Protein 5EOW (pdb70)

Solvent-accessible surface area: 14897 Å² total

Radius of gyration: 20.35 Å; Cα contacts (8 Å, |Δi|>4): 722; chains: 1; bounding box: 50×35×59 Å

Structure (mmCIF, N/CA/C/O backbone):
data_5EOW
#
_entry.id   5EOW
#
_cell.length_a   47.694
_cell.length_b   69.469
_cell.length_c   115.429
_cell.angle_alpha   90.000
_cell.angle_beta   90.000
_cell.angle_gamma   90.000
#
_symmetry.space_group_name_H-M   'P 21 21 21'
#
loop_
_entity.id
_entity.type
_entity.pdbx_description
1 polymer '6-hydroxynicotinate 3-monooxygenase'
2 non-polymer 'FLAVIN-ADENINE DINUCLEOTIDE'
3 water water
#
loop_
_atom_site.group_PDB
_atom_site.id
_atom_site.type_symbol
_atom_site.label_atom_id
_atom_site.label_alt_id
_atom_site.label_comp_id
_atom_site.label_asym_id
_atom_site.label_entity_id
_atom_site.label_seq_id
_atom_site.pdbx_PDB_ins_code
_atom_site.Cartn_x
_atom_site.Cartn_y
_atom_site.Cartn_z
_atom_site.occupancy
_atom_site.B_iso_or_equiv
_atom_site.auth_seq_id
_atom_site.auth_comp_id
_atom_site.auth_asym_id
_atom_site.auth_atom_id
_atom_site.pdbx_PDB_model_num
ATOM 1 N N . GLN A 1 28 ? 25.670 34.988 4.266 1.00 32.09 5 GLN A N 1
ATOM 2 C CA . GLN A 1 28 ? 25.655 35.909 5.406 1.00 23.49 5 GLN A CA 1
ATOM 3 C C . GLN A 1 28 ? 25.557 35.170 6.745 1.00 26.18 5 GLN A C 1
ATOM 4 O O . GLN A 1 28 ? 24.672 34.347 6.959 1.00 21.13 5 GLN A O 1
ATOM 10 N N . LYS A 1 29 ? 26.481 35.477 7.650 1.00 17.69 6 LYS A N 1
ATOM 11 C CA . LYS A 1 29 ? 26.727 34.642 8.818 1.00 16.55 6 LYS A CA 1
ATOM 12 C C . LYS A 1 29 ? 26.621 35.467 10.095 1.00 17.30 6 LYS A C 1
ATOM 13 O O . LYS A 1 29 ? 27.197 36.559 10.192 1.00 15.40 6 LYS A O 1
ATOM 19 N N . ILE A 1 30 ? 25.880 34.941 11.066 1.00 13.14 7 ILE A N 1
ATOM 20 C CA . ILE A 1 30 ? 25.774 35.509 12.406 1.00 14.67 7 ILE A CA 1
ATOM 21 C C . ILE A 1 30 ? 26.556 34.612 13.356 1.00 12.00 7 ILE A C 1
ATOM 22 O O . ILE A 1 30 ? 26.344 33.392 13.377 1.00 12.41 7 ILE A O 1
ATOM 27 N N . ALA A 1 31 ? 27.462 35.205 14.133 1.00 9.89 8 ALA A N 1
ATOM 28 C CA . ALA A 1 31 ? 28.138 34.504 15.222 1.00 10.43 8 ALA A CA 1
ATOM 29 C C . ALA A 1 31 ? 27.642 35.049 16.559 1.00 10.93 8 ALA A C 1
ATOM 30 O O . ALA A 1 31 ? 27.594 36.268 16.757 1.00 14.18 8 ALA A O 1
ATOM 32 N N . ILE A 1 32 ? 27.273 34.158 17.475 1.00 11.60 9 ILE A N 1
ATOM 33 C CA . ILE A 1 32 ? 26.819 34.550 18.812 1.00 9.88 9 ILE A CA 1
ATOM 34 C C . ILE A 1 32 ? 27.870 34.118 19.823 1.00 8.68 9 ILE A C 1
ATOM 35 O O . ILE A 1 32 ? 28.243 32.938 19.877 1.00 9.17 9 ILE A O 1
ATOM 40 N N . VAL A 1 33 ? 28.349 35.071 20.618 1.00 6.57 10 VAL A N 1
ATOM 41 C CA . VAL A 1 33 ? 29.273 34.788 21.711 1.00 7.41 10 VAL A CA 1
ATOM 42 C C . VAL A 1 33 ? 28.472 34.599 22.993 1.00 8.34 10 VAL A C 1
ATOM 43 O O . VAL A 1 33 ? 27.896 35.552 23.532 1.00 5.96 10 VAL A O 1
ATOM 47 N N . GLY A 1 34 ? 28.466 33.371 23.497 1.00 10.47 11 GLY A N 1
ATOM 48 C CA . GLY A 1 34 ? 27.843 33.058 24.762 1.00 8.04 11 GLY A CA 1
ATOM 49 C C . GLY A 1 34 ? 26.593 32.246 24.551 1.00 9.47 11 GLY A C 1
ATOM 50 O O . GLY A 1 34 ? 25.690 32.680 23.834 1.00 9.68 11 GLY A O 1
ATOM 51 N N . ALA A 1 35 ? 26.530 31.056 25.134 1.00 9.06 12 ALA A N 1
ATOM 52 C CA . ALA A 1 35 ? 25.353 30.207 25.010 1.00 11.67 12 ALA A CA 1
ATOM 53 C C . ALA A 1 35 ? 24.557 30.186 26.308 1.00 9.34 12 ALA A C 1
ATOM 54 O O . ALA A 1 35 ? 24.080 29.135 26.739 1.00 9.28 12 ALA A O 1
ATOM 56 N N . GLY A 1 36 ? 24.429 31.343 26.948 1.00 8.03 13 GLY A N 1
ATOM 57 C CA . GLY A 1 36 ? 23.549 31.487 28.090 1.00 9.05 13 GLY A CA 1
ATOM 58 C C . GLY A 1 36 ? 22.101 31.469 27.612 1.00 9.86 13 GLY A C 1
ATOM 59 O O . GLY A 1 36 ? 21.798 31.143 26.464 1.00 9.34 13 GLY A O 1
ATOM 60 N N . LEU A 1 37 ? 21.193 31.858 28.512 1.00 7.47 14 LEU A N 1
ATOM 61 C CA . LEU A 1 37 ? 19.775 31.896 28.152 1.00 9.25 14 LEU A CA 1
ATOM 62 C C . LEU A 1 37 ? 19.513 32.914 27.046 1.00 9.10 14 LEU A C 1
ATOM 63 O O . LEU A 1 37 ? 18.718 32.657 26.130 1.00 10.62 14 LEU A O 1
ATOM 68 N N . GLY A 1 38 ? 20.204 34.055 27.088 1.00 7.44 15 GLY A N 1
ATOM 69 C CA . GLY A 1 38 ? 19.990 35.076 26.070 1.00 9.94 15 GLY A CA 1
ATOM 70 C C . GLY A 1 38 ? 20.531 34.658 24.716 1.00 7.97 15 GLY A C 1
ATOM 71 O O . GLY A 1 38 ? 19.830 34.731 23.704 1.00 6.63 15 GLY A O 1
ATOM 72 N N . GLY A 1 39 ? 21.785 34.195 24.685 1.00 7.59 16 GLY A N 1
ATOM 73 C CA . GLY A 1 39 ? 22.386 33.786 23.425 1.00 7.48 16 GLY A CA 1
ATOM 74 C C . GLY A 1 39 ? 21.743 32.548 22.816 1.00 9.17 16 GLY A C 1
ATOM 75 O O . GLY A 1 39 ? 21.593 32.453 21.599 1.00 9.70 16 GLY A O 1
ATOM 76 N N . ALA A 1 40 ? 21.371 31.571 23.644 1.00 8.85 17 ALA A N 1
ATOM 77 C CA . ALA A 1 40 ? 20.730 30.383 23.081 1.00 8.58 17 ALA A CA 1
ATOM 78 C C . ALA A 1 40 ? 19.354 30.718 22.506 1.00 11.36 17 ALA A C 1
ATOM 79 O O . ALA A 1 40 ? 18.959 30.183 21.452 1.00 10.06 17 ALA A O 1
ATOM 81 N N . ALA A 1 41 ? 18.616 31.609 23.174 1.00 6.37 18 ALA A N 1
ATOM 82 C CA . ALA A 1 41 ? 17.322 32.035 22.656 1.00 9.68 18 ALA A CA 1
ATOM 83 C C . ALA A 1 41 ? 17.482 32.761 21.330 1.00 8.96 18 ALA A C 1
ATOM 84 O O . ALA A 1 41 ? 16.706 32.546 20.388 1.00 6.97 18 ALA A O 1
ATOM 86 N N . ALA A 1 42 ? 18.479 33.641 21.243 1.00 9.02 19 ALA A N 1
ATOM 87 C CA . ALA A 1 42 ? 18.709 34.359 19.996 1.00 7.65 19 ALA A CA 1
ATOM 88 C C . ALA A 1 42 ? 19.070 33.389 18.882 1.00 7.28 19 ALA A C 1
ATOM 89 O O . ALA A 1 42 ? 18.537 33.481 17.774 1.00 8.14 19 ALA A O 1
ATOM 91 N N . ALA A 1 43 ? 19.950 32.428 19.173 1.00 7.86 20 ALA A N 1
ATOM 92 C CA . ALA A 1 43 ? 20.318 31.419 18.180 1.00 8.80 20 ALA A CA 1
ATOM 93 C C . ALA A 1 43 ? 19.090 30.687 17.664 1.00 9.90 20 ALA A C 1
ATOM 94 O O . ALA A 1 43 ? 18.920 30.502 16.448 1.00 9.75 20 ALA A O 1
ATOM 96 N N . THR A 1 44 ? 18.224 30.264 18.583 1.00 8.19 21 THR A N 1
ATOM 97 C CA . THR A 1 44 ? 17.025 29.529 18.204 1.00 9.30 21 THR A CA 1
ATOM 98 C C . THR A 1 44 ? 16.098 30.400 17.363 1.00 10.03 21 THR A C 1
ATOM 99 O O . THR A 1 44 ? 15.666 30.000 16.285 1.00 9.80 21 THR A O 1
ATOM 103 N N . LEU A 1 45 ? 15.808 31.613 17.828 1.00 9.59 22 LEU A N 1
ATOM 104 C CA . LEU A 1 45 ? 14.894 32.471 17.082 1.00 10.20 22 LEU A CA 1
ATOM 105 C C . LEU A 1 45 ? 15.469 32.853 15.714 1.00 11.63 22 LEU A C 1
ATOM 106 O O . LEU A 1 45 ? 14.737 32.904 14.716 1.00 12.30 22 LEU A O 1
ATOM 111 N N . LEU A 1 46 ? 16.775 33.104 15.646 1.00 7.00 23 LEU A N 1
ATOM 112 C CA . LEU A 1 46 ? 17.376 33.549 14.397 1.00 10.34 23 LEU A CA 1
ATOM 113 C C . LEU A 1 46 ? 17.482 32.401 13.402 1.00 14.28 23 LEU A C 1
ATOM 114 O O . LEU A 1 46 ? 17.309 32.602 12.196 1.00 12.14 23 LEU A O 1
ATOM 119 N N . GLN A 1 47 ? 17.762 31.189 13.886 1.00 11.07 24 GLN A N 1
ATOM 120 C CA . GLN A 1 47 ? 17.813 30.052 12.974 1.00 11.90 24 GLN A CA 1
ATOM 121 C C . GLN A 1 47 ? 16.423 29.697 12.478 1.00 15.59 24 GLN A C 1
ATOM 122 O O . GLN A 1 47 ? 16.246 29.355 11.302 1.00 12.82 24 GLN A O 1
ATOM 128 N N . GLN A 1 48 ? 15.423 29.777 13.358 1.00 10.04 25 GLN A N 1
ATOM 129 C CA . GLN A 1 48 ? 14.051 29.518 12.942 1.00 14.66 25 GLN A CA 1
ATOM 130 C C . GLN A 1 48 ? 13.568 30.579 11.963 1.00 13.75 25 GLN A C 1
ATOM 131 O O . GLN A 1 48 ? 12.683 30.307 11.150 1.00 10.27 25 GLN A O 1
ATOM 137 N N . ALA A 1 49 ? 14.140 31.779 12.019 1.00 10.17 26 ALA A N 1
ATOM 138 C CA . ALA A 1 49 ? 13.843 32.796 11.024 1.00 13.41 26 ALA A CA 1
ATOM 139 C C . ALA A 1 49 ? 14.599 32.564 9.722 1.00 13.15 26 ALA A C 1
ATOM 140 O O . ALA A 1 49 ? 14.435 33.349 8.789 1.00 11.89 26 ALA A O 1
ATOM 142 N N . GLY A 1 50 ? 15.435 31.527 9.651 1.00 16.67 27 GLY A N 1
ATOM 143 C CA . GLY A 1 50 ? 16.111 31.154 8.425 1.00 16.24 27 GLY A CA 1
ATOM 144 C C . GLY A 1 50 ? 17.488 31.742 8.243 1.00 19.04 27 GLY A C 1
ATOM 145 O O . GLY A 1 50 ? 18.007 31.716 7.123 1.00 16.27 27 GLY A O 1
ATOM 146 N N . PHE A 1 51 ? 18.098 32.266 9.304 1.00 14.36 28 PHE A N 1
ATOM 147 C CA . PHE A 1 51 ? 19.432 32.848 9.244 1.00 12.71 28 PHE A CA 1
ATOM 148 C C . PHE A 1 51 ? 20.505 31.810 9.564 1.00 14.11 28 PHE A C 1
ATOM 149 O O . PHE A 1 51 ? 20.266 30.840 10.289 1.00 12.72 28 PHE A O 1
ATOM 157 N N . ASP A 1 52 ? 21.709 32.057 9.046 1.00 13.00 29 ASP A N 1
ATOM 158 C CA . ASP A 1 52 ? 22.880 31.208 9.267 1.00 14.50 29 ASP A CA 1
ATOM 159 C C . ASP A 1 52 ? 23.580 31.645 10.559 1.00 18.70 29 ASP A C 1
ATOM 160 O O . ASP A 1 52 ? 24.165 32.736 10.621 1.00 16.87 29 ASP A O 1
ATOM 165 N N . VAL A 1 53 ? 23.534 30.798 11.591 1.00 16.52 30 VAL A N 1
ATOM 166 C CA . VAL A 1 53 ? 23.971 31.175 12.933 1.00 14.22 30 VAL A CA 1
ATOM 167 C C . VAL A 1 53 ? 24.853 30.082 13.517 1.00 12.59 30 VAL A C 1
ATOM 168 O O . VAL A 1 53 ? 24.523 28.891 13.434 1.00 13.42 30 VAL A O 1
ATOM 172 N N . GLU A 1 54 ? 25.948 30.492 14.146 1.00 12.10 31 GLU A N 1
ATOM 173 C CA . GLU A 1 54 ? 26.737 29.629 15.018 1.00 17.68 31 GLU A CA 1
ATOM 174 C C . GLU A 1 54 ? 26.959 30.314 16.364 1.00 15.51 31 GLU A C 1
ATOM 175 O O . GLU A 1 54 ? 26.981 31.548 16.460 1.00 12.09 31 GLU A O 1
ATOM 181 N N . VAL A 1 55 ? 27.112 29.497 17.409 1.00 11.20 32 VAL A N 1
ATOM 182 C CA . VAL A 1 55 ? 27.242 29.973 18.783 1.00 10.82 32 VAL A CA 1
ATOM 183 C C . VAL A 1 55 ? 28.562 29.460 19.338 1.00 13.46 32 VAL A C 1
ATOM 184 O O . VAL A 1 55 ? 28.914 28.291 19.150 1.00 12.26 32 VAL A O 1
ATOM 188 N N . PHE A 1 56 ? 29.277 30.332 20.038 1.00 11.47 33 PHE A N 1
ATOM 189 C CA . PHE A 1 56 ? 30.595 30.036 20.591 1.00 13.57 33 PHE A CA 1
ATOM 190 C C . PHE A 1 56 ? 30.557 30.295 22.091 1.00 12.67 33 PHE A C 1
ATOM 191 O O . PHE A 1 56 ? 30.398 31.442 22.523 1.00 11.87 33 PHE A O 1
ATOM 199 N N . GLU A 1 57 ? 30.700 29.231 22.879 1.00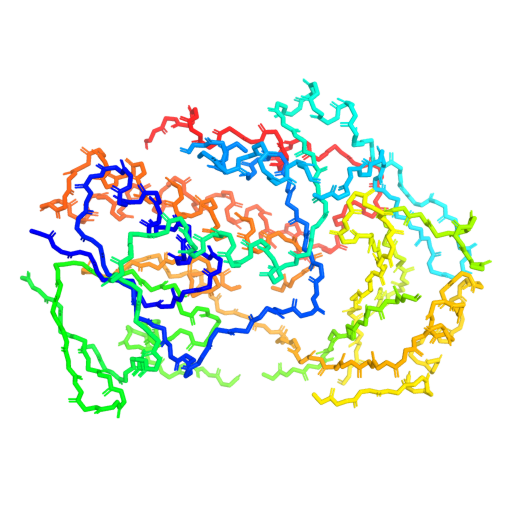 11.12 34 GLU A N 1
ATOM 200 C CA . GLU A 1 57 ? 30.584 29.287 24.335 1.00 14.00 34 GLU A CA 1
ATOM 201 C C . GLU A 1 57 ? 31.914 28.920 24.981 1.00 13.67 34 GLU A C 1
ATOM 202 O O . GLU A 1 57 ? 32.506 27.891 24.642 1.00 12.29 34 GLU A O 1
ATOM 208 N N . GLN A 1 58 ? 32.360 29.737 25.940 1.00 9.95 35 GLN A N 1
ATOM 209 C CA . GLN A 1 58 ? 33.656 29.504 26.584 1.00 16.05 35 GLN A CA 1
ATOM 210 C C . GLN A 1 58 ? 33.693 28.247 27.452 1.00 15.84 35 GLN A C 1
ATOM 211 O O . GLN A 1 58 ? 34.754 27.628 27.577 1.00 16.26 35 GLN A O 1
ATOM 217 N N . ALA A 1 59 ? 32.595 27.889 28.111 1.00 15.00 36 ALA A N 1
ATOM 218 C CA . ALA A 1 59 ? 32.662 26.791 29.065 1.00 18.36 36 ALA A CA 1
ATOM 219 C C . ALA A 1 59 ? 33.131 25.523 28.355 1.00 15.90 36 ALA A C 1
ATOM 220 O O . ALA A 1 59 ? 32.710 25.248 27.225 1.00 15.44 36 ALA A O 1
ATOM 222 N N . PRO A 1 60 ? 34.045 24.766 28.952 1.00 19.01 37 PRO A N 1
ATOM 223 C CA . PRO A 1 60 ? 34.455 23.496 28.326 1.00 22.03 37 PRO A CA 1
ATOM 224 C C . PRO A 1 60 ? 33.310 22.501 28.168 1.00 18.94 37 PRO A C 1
ATOM 225 O O . PRO A 1 60 ? 33.324 21.690 27.234 1.00 21.84 37 PRO A O 1
ATOM 229 N N . ALA A 1 61 ? 32.307 22.552 29.037 1.00 14.77 38 ALA A N 1
ATOM 230 C CA . ALA A 1 61 ? 31.198 21.613 28.997 1.00 15.51 38 ALA A CA 1
ATOM 231 C C . ALA A 1 61 ? 29.916 22.346 29.379 1.00 19.89 38 ALA A C 1
ATOM 232 O O . ALA A 1 61 ? 29.946 23.483 29.862 1.00 18.87 38 ALA A O 1
ATOM 234 N N . PHE A 1 62 ? 28.778 21.695 29.144 1.00 14.41 39 PHE A N 1
ATOM 235 C CA . PHE A 1 62 ? 27.492 22.254 29.532 1.00 17.32 39 PHE A CA 1
ATOM 236 C C . PHE A 1 62 ? 27.124 21.779 30.932 1.00 17.27 39 PHE A C 1
ATOM 237 O O . PHE A 1 62 ? 27.179 20.581 31.226 1.00 17.91 39 PHE A O 1
ATOM 245 N N . THR A 1 63 ? 26.742 22.717 31.789 1.00 15.07 40 THR A N 1
ATOM 246 C CA . THR A 1 63 ? 26.326 22.402 33.147 1.00 17.54 40 THR A CA 1
ATOM 247 C C . THR A 1 63 ? 24.874 22.806 33.356 1.00 13.29 40 THR A C 1
ATOM 248 O O . THR A 1 63 ? 24.494 23.936 33.036 1.00 10.08 40 THR A O 1
ATOM 252 N N . ARG A 1 64 ? 24.064 21.872 33.861 1.00 9.45 41 ARG A N 1
ATOM 253 C CA . ARG A 1 64 ? 22.706 22.172 34.312 1.00 14.80 41 ARG A CA 1
ATOM 254 C C . ARG A 1 64 ? 22.793 22.865 35.673 1.00 16.71 41 ARG A C 1
ATOM 255 O O . ARG A 1 64 ? 23.045 22.218 36.694 1.00 19.34 41 ARG A O 1
ATOM 263 N N . LEU A 1 65 ? 22.591 24.185 35.695 1.00 10.49 42 LEU A N 1
ATOM 264 C CA . LEU A 1 65 ? 22.638 24.930 36.953 1.00 13.96 42 LEU A CA 1
ATOM 265 C C . LEU A 1 65 ? 21.642 24.347 37.944 1.00 14.01 42 LEU A C 1
ATOM 266 O O . LEU A 1 65 ? 20.465 24.172 37.625 1.00 14.59 42 LEU A O 1
ATOM 271 N N . GLY A 1 66 ? 22.114 24.045 39.144 1.00 17.66 43 GLY A N 1
ATOM 272 C CA . GLY A 1 66 ? 21.227 23.584 40.188 1.00 14.12 43 GLY A CA 1
ATOM 273 C C . GLY A 1 66 ? 20.490 24.743 40.823 1.00 23.94 43 GLY A C 1
ATOM 274 O O . GLY A 1 66 ? 20.716 25.052 41.999 1.00 21.14 43 GLY A O 1
ATOM 275 N N . ALA A 1 67 ? 19.617 25.401 40.056 1.00 14.67 44 ALA A N 1
ATOM 276 C CA . ALA A 1 67 ? 18.899 26.576 40.536 1.00 16.19 44 ALA A CA 1
ATOM 277 C C . ALA A 1 67 ? 17.549 26.667 39.835 1.00 14.80 44 ALA A C 1
ATOM 278 O O . ALA A 1 67 ? 17.353 26.115 38.747 1.00 12.19 44 ALA A O 1
ATOM 280 N N . GLY A 1 68 ? 16.601 27.377 40.487 1.00 13.24 45 GLY A N 1
ATOM 281 C CA . GLY A 1 68 ? 15.354 27.724 39.834 1.00 14.30 45 GLY A CA 1
ATOM 282 C C . GLY A 1 68 ? 15.449 29.043 39.070 1.00 12.80 45 GLY A C 1
ATOM 283 O O . GLY A 1 68 ? 16.425 29.781 39.187 1.00 10.90 45 GLY A O 1
ATOM 284 N N . ILE A 1 69 ? 14.406 29.337 38.286 1.00 11.42 46 ILE A N 1
ATOM 285 C CA . ILE A 1 69 ? 14.297 30.627 37.608 1.00 9.54 46 ILE A CA 1
ATOM 286 C C . ILE A 1 69 ? 12.821 30.937 37.380 1.00 11.37 46 ILE A C 1
ATOM 287 O O . ILE A 1 69 ? 11.998 30.031 37.199 1.00 6.76 46 ILE A O 1
ATOM 292 N N . HIS A 1 70 ? 12.493 32.236 37.403 1.00 8.63 47 HIS A N 1
ATOM 293 C CA . HIS A 1 70 ? 11.149 32.738 37.129 1.00 10.66 47 HIS A CA 1
ATOM 294 C C . HIS A 1 70 ? 11.024 33.088 35.657 1.00 12.42 47 HIS A C 1
ATOM 295 O O . HIS A 1 70 ? 11.890 33.779 35.109 1.00 11.73 47 HIS A O 1
ATOM 302 N N . ILE A 1 71 ? 9.942 32.634 35.026 1.00 11.42 48 ILE A N 1
ATOM 303 C CA . ILE A 1 71 ? 9.629 32.981 33.635 1.00 13.60 48 ILE A CA 1
ATOM 304 C C . ILE A 1 71 ? 8.195 33.512 33.583 1.00 8.38 48 ILE A C 1
ATOM 305 O O . ILE A 1 71 ? 7.239 32.737 33.713 1.00 10.17 48 ILE A O 1
ATOM 310 N N . GLY A 1 72 ? 8.043 34.820 33.355 1.00 9.28 49 GLY A N 1
ATOM 311 C CA . GLY A 1 72 ? 6.738 35.444 33.278 1.00 11.59 49 GLY A CA 1
ATOM 312 C C . GLY A 1 72 ? 6.028 35.174 31.963 1.00 13.67 49 GLY A C 1
ATOM 313 O O . GLY A 1 72 ? 6.616 34.721 30.974 1.00 10.39 49 GLY A O 1
ATOM 314 N N . PRO A 1 73 ? 4.718 35.469 31.946 1.00 13.43 50 PRO A N 1
ATOM 315 C CA . PRO A 1 73 ? 3.938 35.324 30.705 1.00 11.04 50 PRO A CA 1
ATOM 316 C C . PRO A 1 73 ? 4.514 36.077 29.517 1.00 11.16 50 PRO A C 1
ATOM 317 O O . PRO A 1 73 ? 4.419 35.596 28.386 1.00 7.97 50 PRO A O 1
ATOM 321 N N . ASN A 1 74 ? 5.103 37.250 29.735 1.00 10.54 51 ASN A N 1
ATOM 322 C CA . ASN A 1 74 ? 5.672 37.994 28.614 1.00 13.45 51 ASN A CA 1
ATOM 323 C C . ASN A 1 74 ? 6.751 37.189 27.885 1.00 12.04 51 ASN A C 1
ATOM 324 O O . ASN A 1 74 ? 6.944 37.370 26.679 1.00 12.08 51 ASN A O 1
ATOM 329 N N . VAL A 1 75 ? 7.431 36.270 28.577 1.00 7.93 52 VAL A N 1
ATOM 330 C CA . VAL A 1 75 ? 8.524 35.510 27.969 1.00 9.57 52 VAL A CA 1
ATOM 331 C C . VAL A 1 75 ? 8.036 34.137 27.515 1.00 12.02 52 VAL A C 1
ATOM 332 O O . VAL A 1 75 ? 8.542 33.576 26.535 1.00 7.65 52 VAL A O 1
ATOM 344 N N . LYS A 1 77 ? 5.348 33.748 25.943 1.00 16.08 54 LYS A N 1
ATOM 345 C CA . LYS A 1 77 ? 4.929 34.007 24.565 1.00 16.09 54 LYS A CA 1
ATOM 346 C C . LYS A 1 77 ? 6.106 33.945 23.592 1.00 15.41 54 LYS A C 1
ATOM 347 O O . LYS A 1 77 ? 5.920 33.601 22.420 1.00 13.07 54 LYS A O 1
ATOM 353 N N . ILE A 1 78 ? 7.316 34.284 24.048 1.00 9.63 55 ILE A N 1
ATOM 354 C CA . ILE A 1 78 ? 8.494 34.124 23.199 1.00 13.61 55 ILE A CA 1
ATOM 355 C C . ILE A 1 78 ? 8.848 32.648 23.067 1.00 14.75 55 ILE A C 1
ATOM 356 O O . ILE A 1 78 ? 9.095 32.150 21.968 1.00 12.71 55 ILE A O 1
ATOM 361 N N . PHE A 1 79 ? 8.839 31.912 24.181 1.00 12.61 56 PHE A N 1
ATOM 362 C CA . PHE A 1 79 ? 9.015 30.473 24.057 1.00 12.26 56 PHE A CA 1
ATOM 363 C C . PHE A 1 79 ? 7.933 29.857 23.180 1.00 13.18 56 PHE A C 1
ATOM 364 O O . PHE A 1 79 ? 8.181 28.843 22.525 1.00 11.30 56 PHE A O 1
ATOM 372 N N . ARG A 1 80 ? 6.734 30.454 23.152 1.00 12.58 57 ARG A N 1
ATOM 373 C CA . ARG A 1 80 ? 5.687 30.001 22.230 1.00 15.37 57 ARG A CA 1
ATOM 374 C C . ARG A 1 80 ? 6.161 30.050 20.780 1.00 14.23 57 ARG A C 1
ATOM 375 O O . ARG A 1 80 ? 5.929 29.107 20.012 1.00 15.68 57 ARG A O 1
ATOM 383 N N . ARG A 1 81 ? 6.841 31.134 20.386 1.00 16.64 58 ARG A N 1
ATOM 384 C CA . ARG A 1 81 ? 7.327 31.234 19.007 1.00 14.72 58 ARG A CA 1
ATOM 385 C C . ARG A 1 81 ? 8.385 30.187 18.701 1.00 15.33 58 ARG A C 1
ATOM 386 O O . ARG A 1 81 ? 8.490 29.737 17.558 1.00 13.63 58 ARG A O 1
ATOM 402 N N . GLY A 1 83 ? 8.418 27.231 19.826 1.00 14.46 60 GLY A N 1
ATOM 403 C CA . GLY A 1 83 ? 7.831 25.915 19.955 1.00 15.91 60 GLY A CA 1
ATOM 404 C C . GLY A 1 83 ? 8.120 25.244 21.276 1.00 20.31 60 GLY A C 1
ATOM 405 O O . GLY A 1 83 ? 7.961 24.030 21.386 1.00 12.35 60 GLY A O 1
ATOM 406 N N . LEU A 1 84 ? 8.544 25.993 22.294 1.00 16.43 61 LEU A N 1
ATOM 407 C CA . LEU A 1 84 ? 8.928 25.390 23.560 1.00 12.23 61 LEU A CA 1
ATOM 408 C C . LEU A 1 84 ? 7.933 25.640 24.685 1.00 14.59 61 LEU A C 1
ATOM 409 O O . LEU A 1 84 ? 8.133 25.102 25.780 1.00 12.96 61 LEU A O 1
ATOM 414 N N . GLU A 1 85 ? 6.882 26.447 24.457 1.00 12.98 62 GLU A N 1
ATOM 415 C CA . GLU A 1 85 ? 6.026 26.883 25.561 1.00 14.66 62 GLU A CA 1
ATOM 416 C C . GLU A 1 85 ? 5.311 25.710 26.217 1.00 16.03 62 GLU A C 1
ATOM 417 O O . GLU A 1 85 ? 5.246 25.629 27.453 1.00 12.41 62 GLU A O 1
ATOM 423 N N . GLN A 1 86 ? 4.764 24.792 25.410 1.00 10.80 63 GLN A N 1
ATOM 424 C CA . GLN A 1 86 ? 4.010 23.674 25.977 1.00 14.59 63 GLN A CA 1
ATOM 425 C C . GLN A 1 86 ? 4.904 22.785 26.843 1.00 15.89 63 GLN A C 1
ATOM 426 O O . GLN A 1 86 ? 4.510 22.368 27.941 1.00 16.14 63 GLN A O 1
ATOM 428 N N . LYS A 1 87 ? 6.114 22.485 26.363 1.00 13.50 64 LYS A N 1
ATOM 429 C CA . LYS A 1 87 ? 7.060 21.711 27.163 1.00 14.27 64 LYS A CA 1
ATOM 430 C C . LYS A 1 87 ? 7.373 22.406 28.491 1.00 15.25 64 LYS A C 1
ATOM 431 O O . LYS A 1 87 ? 7.433 21.753 29.538 1.00 14.12 64 LYS A O 1
ATOM 437 N N . LEU A 1 88 ? 7.564 23.735 28.472 1.00 15.56 65 LEU A N 1
ATOM 438 C CA . LEU A 1 88 ? 7.890 24.448 29.706 1.00 13.52 65 LEU A CA 1
ATOM 439 C C . LEU A 1 88 ? 6.734 24.394 30.698 1.00 16.10 65 LEU A C 1
ATOM 440 O O . LEU A 1 88 ? 6.954 24.271 31.905 1.00 11.91 65 LEU A O 1
ATOM 445 N N . GLU A 1 89 ? 5.498 24.475 30.206 1.00 13.98 66 GLU A N 1
ATOM 446 C CA . GLU A 1 89 ? 4.340 24.332 31.086 1.00 15.81 66 GLU A CA 1
ATOM 447 C C . GLU A 1 89 ? 4.312 22.967 31.776 1.00 17.58 66 GLU A C 1
ATOM 448 O O . GLU A 1 89 ? 3.951 22.876 32.956 1.00 12.06 66 GLU A O 1
ATOM 454 N N . LEU A 1 90 ? 4.704 21.895 31.068 1.00 16.39 67 LEU A N 1
ATOM 455 C CA . LEU A 1 90 ? 4.732 20.564 31.685 1.00 15.06 67 LEU A CA 1
ATOM 456 C C . LEU A 1 90 ? 5.792 20.455 32.775 1.00 16.93 67 LEU A C 1
ATOM 457 O O . LEU A 1 90 ? 5.608 19.719 33.753 1.00 18.78 67 LEU A O 1
ATOM 470 N N . GLY A 1 92 ? 7.369 23.164 34.580 1.00 16.70 69 GLY A N 1
ATOM 471 C CA . GLY A 1 92 ? 7.419 24.157 35.632 1.00 12.03 69 GLY A CA 1
ATOM 472 C C . GLY A 1 92 ? 6.325 24.013 36.685 1.00 18.43 69 GLY A C 1
ATOM 473 O O . GLY A 1 92 ? 5.317 23.320 36.498 1.00 14.25 69 GLY A O 1
ATOM 474 N N . SER A 1 93 ? 6.562 24.684 37.815 1.00 15.21 70 SER A N 1
ATOM 475 C CA . SER A 1 93 ? 5.542 24.921 38.819 1.00 12.39 70 SER A CA 1
ATOM 476 C C . SER A 1 93 ? 4.750 26.175 38.457 1.00 16.64 70 SER A C 1
ATOM 477 O O . SER A 1 93 ? 5.321 27.185 38.035 1.00 13.37 70 SER A O 1
ATOM 480 N N . HIS A 1 94 ? 3.424 26.103 38.624 1.00 13.89 71 HIS A N 1
ATOM 481 C CA . HIS A 1 94 ? 2.511 27.198 38.301 1.00 11.12 71 HIS A CA 1
ATOM 482 C C . HIS A 1 94 ? 1.950 27.763 39.599 1.00 13.26 71 HIS A C 1
ATOM 483 O O . HIS A 1 94 ? 0.893 27.322 40.064 1.00 13.88 71 HIS A O 1
ATOM 490 N N . PRO A 1 95 ? 2.604 28.738 40.224 1.00 14.33 72 PRO A N 1
ATOM 491 C CA . PRO A 1 95 ? 2.081 29.257 41.499 1.00 13.50 72 PRO A CA 1
ATOM 492 C C . PRO A 1 95 ? 0.763 30.001 41.294 1.00 16.11 72 PRO A C 1
ATOM 493 O O . PRO A 1 95 ? 0.578 30.718 40.306 1.00 13.20 72 PRO A O 1
ATOM 497 N N . ASP A 1 96 ? -0.168 29.812 42.237 1.00 11.35 73 ASP A N 1
ATOM 498 C CA . ASP A 1 96 ? -1.411 30.582 42.193 1.00 16.41 73 ASP A CA 1
ATOM 499 C C . ASP A 1 96 ? -1.161 32.050 42.521 1.00 16.48 73 ASP A C 1
ATOM 500 O O . ASP A 1 96 ? -1.823 32.941 41.967 1.00 11.47 73 ASP A O 1
ATOM 505 N N . PHE A 1 97 ? -0.218 32.313 43.427 1.00 13.99 74 PHE A N 1
ATOM 506 C CA . PHE A 1 97 ? 0.098 33.654 43.901 1.00 16.70 74 PHE A CA 1
ATOM 507 C C . PHE A 1 97 ? 1.603 33.817 44.046 1.00 14.84 74 PHE A C 1
ATOM 508 O O . PHE A 1 97 ? 2.326 32.854 44.311 1.00 14.04 74 PHE A O 1
ATOM 516 N N . TRP A 1 98 ? 2.061 35.049 43.864 1.00 14.86 75 TRP A N 1
ATOM 517 C CA . TRP A 1 98 ? 3.312 35.516 44.453 1.00 19.84 75 TRP A CA 1
ATOM 518 C C . TRP A 1 98 ? 2.966 36.165 45.785 1.00 15.18 75 TRP A C 1
ATOM 519 O O . TRP A 1 98 ? 2.227 37.154 45.815 1.00 15.21 75 TRP A O 1
ATOM 530 N N . PHE A 1 99 ? 3.495 35.623 46.880 1.00 16.67 76 PHE A N 1
ATOM 531 C CA . PHE A 1 99 ? 3.332 36.224 48.197 1.00 12.66 76 PHE A CA 1
ATOM 532 C C . PHE A 1 99 ? 4.597 36.995 48.555 1.00 14.98 76 PHE A C 1
ATOM 533 O O . PHE A 1 99 ? 5.697 36.446 48.474 1.00 13.72 76 PHE A O 1
ATOM 541 N N . SER A 1 100 ? 4.446 38.270 48.922 1.00 13.19 77 SER A N 1
ATOM 542 C CA . SER A 1 100 ? 5.480 38.995 49.657 1.00 14.32 77 SER A CA 1
ATOM 543 C C . SER A 1 100 ? 5.134 38.968 51.143 1.00 13.53 77 SER A C 1
ATOM 544 O O . SER A 1 100 ? 4.024 39.346 51.533 1.00 14.82 77 SER A O 1
ATOM 547 N N . ARG A 1 101 ? 6.078 38.533 51.970 1.00 11.62 78 ARG A N 1
ATOM 548 C CA . ARG A 1 101 ? 5.825 38.395 53.396 1.00 14.82 78 ARG A CA 1
ATOM 549 C C . ARG A 1 101 ? 6.922 39.090 54.186 1.00 15.46 78 ARG A C 1
ATOM 550 O O . ARG A 1 101 ? 8.098 39.057 53.803 1.00 13.63 78 ARG A O 1
ATOM 558 N N . ASP A 1 102 ? 6.539 39.738 55.282 1.00 17.40 79 ASP A N 1
ATOM 559 C CA . ASP A 1 102 ? 7.547 40.304 56.165 1.00 16.03 79 ASP A CA 1
ATOM 560 C C . ASP A 1 102 ? 8.391 39.181 56.750 1.00 18.65 79 ASP A C 1
ATOM 561 O O . ASP A 1 102 ? 7.856 38.204 57.280 1.00 20.76 79 ASP A O 1
ATOM 566 N N . GLY A 1 103 ? 9.714 39.327 56.650 1.00 16.73 80 GLY A N 1
ATOM 567 C CA . GLY A 1 103 ? 10.607 38.296 57.146 1.00 19.88 80 GLY A CA 1
ATOM 568 C C . GLY A 1 103 ? 10.436 38.022 58.626 1.00 22.72 80 GLY A C 1
ATOM 569 O O . GLY A 1 103 ? 10.464 36.867 59.057 1.00 16.73 80 GLY A O 1
ATOM 570 N N . ASN A 1 104 ? 10.233 39.076 59.423 1.00 17.22 81 ASN A N 1
ATOM 571 C CA . ASN A 1 104 ? 10.251 38.905 60.871 1.00 22.54 81 ASN A CA 1
ATOM 572 C C . ASN A 1 104 ? 8.909 38.404 61.393 1.00 22.92 81 ASN A C 1
ATOM 573 O O . ASN A 1 104 ? 8.868 37.567 62.303 1.00 29.11 81 ASN A O 1
ATOM 578 N N . THR A 1 105 ? 7.808 38.889 60.823 1.00 14.36 82 THR A N 1
ATOM 579 C CA . THR A 1 105 ? 6.481 38.595 61.339 1.00 19.01 82 THR A CA 1
ATOM 580 C C . THR A 1 105 ? 5.722 37.567 60.515 1.00 18.62 82 THR A C 1
ATOM 581 O O . THR A 1 105 ? 4.763 36.975 61.020 1.00 16.10 82 THR A O 1
ATOM 585 N N . GLY A 1 106 ? 6.113 37.348 59.264 1.00 19.19 83 GLY A N 1
ATOM 586 C CA . GLY A 1 106 ? 5.290 36.568 58.367 1.00 15.16 83 GLY A CA 1
ATOM 587 C C . GLY A 1 106 ? 4.049 37.271 57.872 1.00 16.97 83 GLY A C 1
ATOM 588 O O . GLY A 1 106 ? 3.276 36.655 57.129 1.00 16.87 83 GLY A O 1
ATOM 589 N N . ASP A 1 107 ? 3.827 38.536 58.260 1.00 14.58 84 ASP A N 1
ATOM 590 C CA . ASP A 1 107 ? 2.719 39.323 57.719 1.00 15.95 84 ASP A CA 1
ATOM 591 C C . ASP A 1 107 ? 2.758 39.319 56.199 1.00 14.91 84 ASP A C 1
ATOM 592 O O . ASP A 1 107 ? 3.830 39.408 55.599 1.00 15.38 84 ASP A O 1
ATOM 597 N N . TYR A 1 108 ? 1.581 39.238 55.576 1.00 14.71 85 TYR A N 1
ATOM 598 C CA . TYR A 1 108 ? 1.487 39.233 54.119 1.00 16.41 85 TYR A CA 1
ATOM 599 C C . TYR A 1 108 ? 1.512 40.663 53.597 1.00 18.59 85 TYR A C 1
ATOM 600 O O . TYR A 1 108 ? 0.562 41.425 53.795 1.00 22.29 85 TYR A O 1
ATOM 609 N N . LEU A 1 109 ? 2.602 41.028 52.927 1.00 16.18 86 LEU A N 1
ATOM 610 C CA . LEU A 1 109 ? 2.725 42.362 52.357 1.00 20.20 86 LEU A CA 1
ATOM 611 C C . LEU A 1 109 ? 2.058 42.478 50.999 1.00 13.96 86 LEU A C 1
ATOM 612 O O . LEU A 1 109 ? 1.723 43.592 50.588 1.00 21.62 86 LEU A O 1
ATOM 617 N N . SER A 1 110 ? 1.887 41.368 50.282 1.00 18.70 87 SER A N 1
ATOM 618 C CA . SER A 1 110 ? 1.238 41.399 48.978 1.00 15.07 87 SER A CA 1
ATOM 619 C C . SER A 1 110 ? 0.839 39.982 48.597 1.00 17.02 87 SER A C 1
ATOM 620 O O . SER A 1 110 ? 1.528 39.013 48.932 1.00 19.30 87 SER A O 1
ATOM 623 N N . ARG A 1 111 ? -0.288 39.876 47.902 1.00 14.23 88 ARG A N 1
ATOM 624 C CA . ARG A 1 111 ? -0.834 38.602 47.437 1.00 17.25 88 ARG A CA 1
ATOM 625 C C . ARG A 1 111 ? -1.105 38.781 45.938 1.00 27.20 88 ARG A C 1
ATOM 626 O O . ARG A 1 111 ? -2.243 39.028 45.515 1.00 16.76 88 ARG A O 1
ATOM 634 N N . ILE A 1 112 ? -0.047 38.665 45.136 1.00 20.22 89 ILE A N 1
ATOM 635 C CA . ILE A 1 112 ? -0.133 38.971 43.710 1.00 13.53 89 ILE A CA 1
ATOM 636 C C . ILE A 1 112 ? -0.747 37.791 42.971 1.00 17.34 89 ILE A C 1
ATOM 637 O O . ILE A 1 112 ? -0.136 36.712 42.892 1.00 15.91 89 ILE A O 1
ATOM 642 N N . PRO A 1 113 ? -1.934 37.965 42.388 1.00 14.16 90 PRO A N 1
ATOM 643 C CA . PRO A 1 113 ? -2.616 36.837 41.747 1.00 14.51 90 PRO A CA 1
ATOM 644 C C . PRO A 1 113 ? -1.880 36.401 40.486 1.00 16.89 90 PRO A C 1
ATOM 645 O O . PRO A 1 113 ? -1.560 37.211 39.620 1.00 12.47 90 PRO A O 1
ATOM 649 N N . LEU A 1 114 ? -1.581 35.111 40.410 1.00 15.90 91 LEU A N 1
ATOM 650 C CA . LEU A 1 114 ? -0.978 34.537 39.219 1.00 12.58 91 LEU A CA 1
ATOM 651 C C . LEU A 1 114 ? -1.913 33.449 38.713 1.00 15.37 91 LEU A C 1
ATOM 652 O O . LEU A 1 114 ? -3.106 33.703 38.497 1.00 14.28 91 LEU A O 1
ATOM 657 N N . GLY A 1 115 ? -1.381 32.243 38.539 1.00 14.47 92 GLY A N 1
ATOM 658 C CA . GLY A 1 115 ? -2.201 31.082 38.220 1.00 18.88 92 GLY A CA 1
ATOM 659 C C . GLY A 1 115 ? -3.071 31.293 36.997 1.00 19.60 92 GLY A C 1
ATOM 660 O O . GLY A 1 115 ? -2.635 31.840 35.975 1.00 19.39 92 GLY A O 1
ATOM 661 N N . GLU A 1 116 ? -4.333 30.862 37.115 1.00 20.42 93 GLU A N 1
ATOM 662 C CA . GLU A 1 116 ? -5.292 30.984 36.018 1.00 18.00 93 GLU A CA 1
ATOM 663 C C . GLU A 1 116 ? -5.552 32.450 35.668 1.00 19.73 93 GLU A C 1
ATOM 664 O O . GLU A 1 116 ? -5.616 32.810 34.484 1.00 19.99 93 GLU A O 1
ATOM 666 N N . PHE A 1 117 ? -5.675 33.316 36.684 1.00 19.42 94 PHE A N 1
ATOM 667 C CA . PHE A 1 117 ? -5.824 34.751 36.440 1.00 16.17 94 PHE A CA 1
ATOM 668 C C . PHE A 1 117 ? -4.727 35.283 35.521 1.00 20.83 94 PHE A C 1
ATOM 669 O O . PHE A 1 117 ? -5.011 35.969 34.531 1.00 17.52 94 PHE A O 1
ATOM 677 N N . ALA A 1 118 ? -3.460 34.985 35.848 1.00 19.14 95 ALA A N 1
ATOM 678 C CA . ALA A 1 118 ? -2.344 35.333 34.965 1.00 19.75 95 ALA A CA 1
ATOM 679 C C . ALA A 1 118 ? -2.547 34.796 33.550 1.00 19.58 95 ALA A C 1
ATOM 680 O O . ALA A 1 118 ? -2.316 35.510 32.566 1.00 15.40 95 ALA A O 1
ATOM 682 N N . ARG A 1 119 ? -2.970 33.532 33.425 1.00 19.54 96 ARG A N 1
ATOM 683 C CA . ARG A 1 119 ? -3.170 32.953 32.098 1.00 17.88 96 ARG A CA 1
ATOM 684 C C . ARG A 1 119 ? -4.189 33.754 31.298 1.00 21.74 96 ARG A C 1
ATOM 685 O O . ARG A 1 119 ? -3.966 34.061 30.120 1.00 20.13 96 ARG A O 1
ATOM 693 N N . ARG A 1 120 ? -5.297 34.140 31.937 1.00 22.87 97 ARG A N 1
ATOM 694 C CA . ARG A 1 120 ? -6.369 34.829 31.228 1.00 26.36 97 ARG A CA 1
ATOM 695 C C . ARG A 1 120 ? -6.066 36.306 31.037 1.00 23.11 97 ARG A C 1
ATOM 696 O O . ARG A 1 120 ? -6.419 36.871 30.001 1.00 26.12 97 ARG A O 1
ATOM 698 N N . GLU A 1 121 ? -5.402 36.935 32.003 1.00 20.31 98 GLU A N 1
ATOM 699 C CA . GLU A 1 121 ? -5.156 38.366 31.955 1.00 19.17 98 GLU A CA 1
ATOM 700 C C . GLU A 1 121 ? -3.923 38.711 31.126 1.00 21.69 98 GLU A C 1
ATOM 701 O O . GLU A 1 121 ? -3.908 39.730 30.425 1.00 22.27 98 GLU A O 1
ATOM 707 N N . TYR A 1 122 ? -2.885 37.882 31.177 1.00 15.01 99 TYR A N 1
ATOM 708 C CA . TYR A 1 122 ? -1.647 38.211 30.495 1.00 15.78 99 TYR A CA 1
ATOM 709 C C . TYR A 1 122 ? -1.394 37.361 29.258 1.00 17.72 99 TYR A C 1
ATOM 710 O O . TYR A 1 122 ? -0.495 37.689 28.480 1.00 19.48 99 TYR A O 1
ATOM 719 N N . GLY A 1 123 ? -2.173 36.310 29.034 1.00 21.70 100 GLY A N 1
ATOM 720 C CA . GLY A 1 123 ? -2.102 35.577 27.791 1.00 16.62 100 GLY A CA 1
ATOM 721 C C . GLY A 1 123 ? -1.121 34.433 27.781 1.00 16.78 100 GLY A C 1
ATOM 722 O O . GLY A 1 123 ? -0.843 33.892 26.707 1.00 11.52 100 GLY A O 1
ATOM 723 N N . ALA A 1 124 ? -0.575 34.066 28.937 1.00 12.78 101 ALA A N 1
ATOM 724 C CA . ALA A 1 124 ? 0.293 32.903 29.079 1.00 14.80 101 ALA A CA 1
ATOM 725 C C . ALA A 1 124 ? 0.498 32.664 30.566 1.00 15.27 101 ALA A C 1
ATOM 726 O O . ALA A 1 124 ? 0.178 33.514 31.403 1.00 15.54 101 ALA A O 1
ATOM 728 N N . ALA A 1 125 ? 1.060 31.501 30.875 1.00 16.05 102 ALA A N 1
ATOM 729 C CA . ALA A 1 125 ? 1.323 31.100 32.248 1.00 18.31 102 ALA A CA 1
ATOM 730 C C . ALA A 1 125 ? 2.485 31.885 32.834 1.00 12.64 102 ALA A C 1
ATOM 731 O O . ALA A 1 125 ? 3.395 32.328 32.121 1.00 12.65 102 ALA A O 1
ATOM 733 N N . TYR A 1 126 ? 2.443 32.054 34.145 1.00 12.85 103 TYR A N 1
ATOM 734 C CA . TYR A 1 126 ? 3.613 32.394 34.941 1.00 17.03 103 TYR A CA 1
ATOM 735 C C . TYR A 1 126 ? 4.162 31.098 35.523 1.00 12.41 103 TYR A C 1
ATOM 736 O O . TYR A 1 126 ? 3.414 30.334 36.142 1.00 9.05 103 TYR A O 1
ATOM 745 N N . ILE A 1 127 ? 5.458 30.838 35.321 1.00 12.53 104 ILE A N 1
ATOM 746 C CA . ILE A 1 127 ? 6.048 29.621 35.868 1.00 12.04 104 ILE A CA 1
ATOM 747 C C . ILE A 1 127 ? 7.354 29.920 36.594 1.00 12.31 104 ILE A C 1
ATOM 748 O O . ILE A 1 127 ? 8.044 30.909 36.325 1.00 10.21 104 ILE A O 1
ATOM 753 N N . THR A 1 128 ? 7.676 29.046 37.541 1.00 12.12 105 THR A N 1
ATOM 754 C CA . THR A 1 128 ? 9.016 28.905 38.090 1.00 12.48 105 THR A CA 1
ATOM 755 C C . THR A 1 128 ? 9.516 27.521 37.709 1.00 13.93 105 THR A C 1
ATOM 756 O O . THR A 1 128 ? 8.742 26.554 37.713 1.00 13.95 105 THR A O 1
ATOM 760 N N . ILE A 1 129 ? 10.789 27.420 37.323 1.00 11.68 106 ILE A N 1
ATOM 761 C CA . ILE A 1 129 ? 11.260 26.215 36.651 1.00 11.43 106 ILE A CA 1
ATOM 762 C C . ILE A 1 129 ? 12.725 25.972 36.986 1.00 15.22 106 ILE A C 1
ATOM 763 O O . ILE A 1 129 ? 13.460 26.883 37.379 1.00 11.86 106 ILE A O 1
ATOM 768 N N . HIS A 1 130 ? 13.140 24.708 36.850 1.00 13.10 107 HIS A N 1
ATOM 769 C CA . HIS A 1 130 ? 14.536 24.339 37.011 1.00 10.74 107 HIS A CA 1
ATOM 770 C C . HIS A 1 130 ? 15.357 25.028 35.932 1.00 11.36 107 HIS A C 1
ATOM 771 O O . HIS A 1 130 ? 15.178 24.735 34.751 1.00 11.03 107 HIS A O 1
ATOM 778 N N . ARG A 1 131 ? 16.261 25.927 36.330 1.00 12.14 108 ARG A N 1
ATOM 779 C CA . ARG A 1 131 ? 17.004 26.730 35.360 1.00 10.59 108 ARG A CA 1
ATOM 780 C C . ARG A 1 131 ? 17.888 25.863 34.469 1.00 12.05 108 ARG A C 1
ATOM 781 O O . ARG A 1 131 ? 17.969 26.100 33.264 1.00 6.06 108 ARG A O 1
ATOM 789 N N . GLY A 1 132 ? 18.557 24.856 35.046 1.00 10.04 109 GLY A N 1
ATOM 790 C CA . GLY A 1 132 ? 19.412 23.989 34.241 1.00 10.60 109 GLY A CA 1
ATOM 791 C C . GLY A 1 132 ? 18.643 23.229 33.172 1.00 10.25 109 GLY A C 1
ATOM 792 O O . GLY A 1 132 ? 19.085 23.131 32.023 1.00 11.82 109 GLY A O 1
ATOM 793 N N . ASP A 1 133 ? 17.468 22.709 33.524 1.00 8.64 110 ASP A N 1
ATOM 794 C CA . ASP A 1 133 ? 16.681 21.951 32.552 1.00 10.83 110 ASP A CA 1
ATOM 795 C C . ASP A 1 133 ? 16.080 22.860 31.473 1.00 9.38 110 ASP A C 1
ATOM 796 O O . ASP A 1 133 ? 16.013 22.477 30.298 1.00 9.66 110 ASP A O 1
ATOM 801 N N . LEU A 1 134 ? 15.615 24.055 31.857 1.00 9.21 111 LEU A N 1
ATOM 802 C CA . LEU A 1 134 ? 15.241 25.073 30.872 1.00 7.83 111 LEU A CA 1
ATOM 803 C C . LEU A 1 134 ? 16.400 25.377 29.934 1.00 9.17 111 LEU A C 1
ATOM 804 O O . LEU A 1 134 ? 16.225 25.442 28.713 1.00 10.94 111 LEU A O 1
ATOM 809 N N . HIS A 1 135 ? 17.588 25.603 30.502 1.00 5.96 112 HIS A N 1
ATOM 810 C CA . HIS A 1 135 ? 18.760 25.964 29.711 1.00 9.22 112 HIS A CA 1
ATOM 811 C C . HIS A 1 135 ? 19.126 24.857 28.716 1.00 11.10 112 HIS A C 1
ATOM 812 O O . HIS A 1 135 ? 19.406 25.138 27.543 1.00 10.06 112 HIS A O 1
ATOM 819 N N . ALA A 1 136 ? 19.111 23.592 29.163 1.00 9.50 113 ALA A N 1
ATOM 820 C CA . ALA A 1 136 ? 19.379 22.470 28.263 1.00 10.59 113 ALA A CA 1
ATOM 821 C C . ALA A 1 136 ? 18.350 22.402 27.139 1.00 10.92 113 ALA A C 1
ATOM 822 O O . ALA A 1 136 ? 18.699 22.197 25.970 1.00 10.28 113 ALA A O 1
ATOM 824 N N . LEU A 1 137 ? 17.068 22.566 27.477 1.00 7.08 114 LEU A N 1
ATOM 825 C CA . LEU A 1 137 ? 16.035 22.520 26.453 1.00 14.13 114 LEU A CA 1
ATOM 826 C C . LEU A 1 137 ? 16.243 23.635 25.436 1.00 12.65 114 LEU A C 1
ATOM 827 O O . LEU A 1 137 ? 16.124 23.414 24.227 1.00 8.54 114 LEU A O 1
ATOM 832 N N . GLN A 1 138 ? 16.583 24.838 25.918 1.00 10.03 115 GLN A N 1
ATOM 833 C CA . GLN A 1 138 ? 16.839 25.962 25.021 1.00 12.77 115 GLN A CA 1
ATOM 834 C C . GLN A 1 138 ? 17.995 25.673 24.056 1.00 10.79 115 GLN A C 1
ATOM 835 O O . GLN A 1 138 ? 17.888 25.947 22.859 1.00 10.60 115 GLN A O 1
ATOM 841 N N . ILE A 1 139 ? 19.104 25.115 24.551 1.00 11.11 116 ILE A N 1
ATOM 842 C CA . ILE A 1 139 ? 20.243 24.818 23.676 1.00 11.63 116 ILE A CA 1
ATOM 843 C C . ILE A 1 139 ? 19.911 23.678 22.711 1.00 10.43 116 ILE A C 1
ATOM 844 O O . ILE A 1 139 ? 20.347 23.681 21.550 1.00 9.36 116 ILE A O 1
ATOM 849 N N . GLU A 1 140 ? 19.119 22.703 23.159 1.00 9.93 117 GLU A N 1
ATOM 850 C CA . GLU A 1 140 ? 18.720 21.616 22.270 1.00 15.16 117 GLU A CA 1
ATOM 851 C C . GLU A 1 140 ? 17.807 22.096 21.147 1.00 12.68 117 GLU A C 1
ATOM 852 O O . GLU A 1 140 ? 17.610 21.365 20.180 1.00 13.32 117 GLU A O 1
ATOM 858 N N . ALA A 1 141 ? 17.225 23.290 21.264 1.00 12.50 118 ALA A N 1
ATOM 859 C CA . ALA A 1 141 ? 16.460 23.874 20.170 1.00 10.89 118 ALA A CA 1
ATOM 860 C C . ALA A 1 141 ? 17.351 24.460 19.084 1.00 12.47 118 ALA A C 1
ATOM 861 O O . ALA A 1 141 ? 16.856 24.760 17.990 1.00 15.54 118 ALA A O 1
ATOM 863 N N . ILE A 1 142 ? 18.647 24.619 19.345 1.00 12.28 119 ILE A N 1
ATOM 864 C CA . ILE A 1 142 ? 19.564 25.136 18.334 1.00 12.29 119 ILE A CA 1
ATOM 865 C C . ILE A 1 142 ? 19.929 24.015 17.369 1.00 14.96 119 ILE A C 1
ATOM 866 O O . ILE A 1 142 ? 19.901 22.836 17.718 1.00 11.52 119 ILE A O 1
ATOM 871 N N . GLN A 1 143 ? 20.259 24.378 16.136 1.00 16.67 120 GLN A N 1
ATOM 872 C CA . GLN A 1 143 ? 20.548 23.368 15.126 1.00 15.03 120 GLN A CA 1
ATOM 873 C C . GLN A 1 143 ? 21.802 22.578 15.502 1.00 19.10 120 GLN A C 1
ATOM 874 O O . GLN A 1 143 ? 22.840 23.176 15.822 1.00 12.00 120 GLN A O 1
ATOM 880 N N . PRO A 1 144 ? 21.752 21.248 15.478 1.00 17.05 121 PRO A N 1
ATOM 881 C CA . PRO A 1 144 ? 22.898 20.469 15.958 1.00 19.49 121 PRO A CA 1
ATOM 882 C C . PRO A 1 144 ? 24.124 20.732 15.100 1.00 15.13 121 PRO A C 1
ATOM 883 O O . PRO A 1 144 ? 24.035 20.924 13.886 1.00 18.61 121 PRO A O 1
ATOM 887 N N . GLY A 1 145 ? 25.274 20.774 15.749 1.00 14.40 122 GLY A N 1
ATOM 888 C CA . GLY A 1 145 ? 26.491 21.150 15.067 1.00 14.99 122 GLY A CA 1
ATOM 889 C C . GLY A 1 145 ? 26.714 22.640 14.900 1.00 20.74 122 GLY A C 1
ATOM 890 O O . GLY A 1 145 ? 27.706 23.026 14.264 1.00 23.65 122 GLY A O 1
ATOM 891 N N . THR A 1 146 ? 25.845 23.498 15.451 1.00 15.75 123 THR A N 1
ATOM 892 C CA . THR A 1 146 ? 26.082 24.938 15.398 1.00 14.79 123 THR A CA 1
ATOM 893 C C . THR A 1 146 ? 26.440 25.555 16.747 1.00 16.11 123 THR A C 1
ATOM 894 O O . THR A 1 146 ? 26.772 26.749 16.793 1.00 16.36 123 THR A O 1
ATOM 898 N N . VAL A 1 147 ? 26.407 24.789 17.830 1.00 11.47 124 VAL A N 1
ATOM 899 C CA . VAL A 1 147 ? 26.827 25.260 19.148 1.00 14.13 124 VAL A CA 1
ATOM 900 C C . VAL A 1 147 ? 28.181 24.648 19.455 1.00 14.94 124 VAL A C 1
ATOM 901 O O . VAL A 1 147 ? 28.354 23.427 19.355 1.00 13.97 124 VAL A O 1
ATOM 905 N N . HIS A 1 148 ? 29.142 25.489 19.829 1.00 13.97 125 HIS A N 1
ATOM 906 C CA . HIS A 1 148 ? 30.516 25.060 20.060 1.00 12.32 125 HIS A CA 1
ATOM 907 C C . HIS A 1 148 ? 30.948 25.479 21.457 1.00 15.52 125 HIS A C 1
ATOM 908 O O . HIS A 1 148 ? 31.004 26.675 21.765 1.00 16.98 125 HIS A O 1
ATOM 915 N N . PHE A 1 149 ? 31.251 24.497 22.293 1.00 14.17 126 PHE A N 1
ATOM 916 C CA . PHE A 1 149 ? 31.776 24.743 23.626 1.00 18.32 126 PHE A CA 1
ATOM 917 C C . PHE A 1 149 ? 33.304 24.838 23.590 1.00 16.88 126 PHE A C 1
ATOM 918 O O . PHE A 1 149 ? 33.954 24.539 22.585 1.00 15.44 126 PHE A O 1
ATOM 926 N N . GLY A 1 150 ? 33.876 25.257 24.716 1.00 16.13 127 GLY A N 1
ATOM 927 C CA . GLY A 1 150 ? 35.315 25.452 24.800 1.00 17.21 127 GLY A CA 1
ATOM 928 C C . GLY A 1 150 ? 35.843 26.478 23.823 1.00 19.60 127 GLY A C 1
ATOM 929 O O . GLY A 1 150 ? 36.974 26.349 23.349 1.00 17.86 127 GLY A O 1
ATOM 930 N N . LYS A 1 151 ? 35.043 27.491 23.493 1.00 13.12 128 LYS A N 1
ATOM 931 C CA . LYS A 1 151 ? 35.427 28.538 22.546 1.00 16.39 128 LYS A CA 1
ATOM 932 C C . LYS A 1 151 ? 35.313 29.869 23.289 1.00 16.73 128 LYS A C 1
ATOM 933 O O . LYS A 1 151 ? 34.267 30.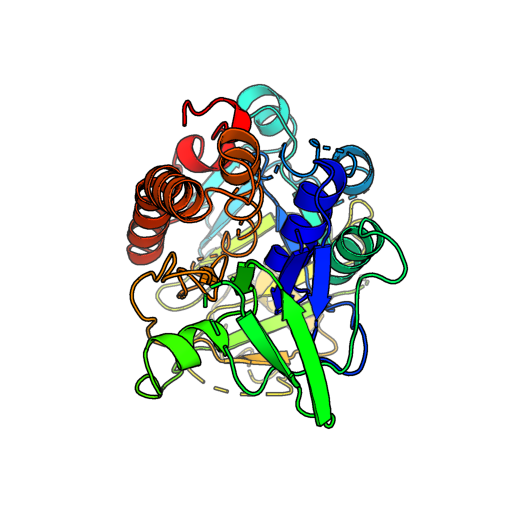525 23.250 1.00 12.45 128 LYS A O 1
ATOM 939 N N . ARG A 1 152 ? 36.380 30.243 23.999 1.00 15.57 129 ARG A N 1
ATOM 940 C CA . ARG A 1 152 ? 36.409 31.487 24.763 1.00 18.42 129 ARG A CA 1
ATOM 941 C C . ARG A 1 152 ? 36.916 32.592 23.847 1.00 17.63 129 ARG A C 1
ATOM 942 O O . ARG A 1 152 ? 38.068 32.562 23.404 1.00 17.90 129 ARG A O 1
ATOM 950 N N . LEU A 1 153 ? 36.049 33.550 23.544 1.00 14.76 130 LEU A N 1
ATOM 951 C CA . LEU A 1 153 ? 36.461 34.687 22.741 1.00 15.33 130 LEU A CA 1
ATOM 952 C C . LEU A 1 153 ? 37.557 35.456 23.469 1.00 20.92 130 LEU A C 1
ATOM 953 O O . LEU A 1 153 ? 37.402 35.806 24.641 1.00 19.58 130 LEU A O 1
ATOM 958 N N . GLU A 1 154 ? 38.672 35.712 22.775 1.00 17.81 131 GLU A N 1
ATOM 959 C CA . GLU A 1 154 ? 39.745 36.525 23.331 1.00 24.67 131 GLU A CA 1
ATOM 960 C C . GLU A 1 154 ? 40.021 37.819 22.578 1.00 22.69 131 GLU A C 1
ATOM 961 O O . GLU A 1 154 ? 40.647 38.711 23.155 1.00 29.13 131 GLU A O 1
ATOM 967 N N . LYS A 1 155 ? 39.583 37.953 21.328 1.00 17.72 132 LYS A N 1
ATOM 968 C CA . LYS A 1 155 ? 39.795 39.188 20.585 1.00 23.30 132 LYS A CA 1
ATOM 969 C C . LYS A 1 155 ? 38.797 39.273 19.436 1.00 21.96 132 LYS A C 1
ATOM 970 O O . LYS A 1 155 ? 38.366 38.249 18.888 1.00 17.82 132 LYS A O 1
ATOM 972 N N . ILE A 1 156 ? 38.444 40.510 19.081 1.00 21.10 133 ILE A N 1
ATOM 973 C CA . ILE A 1 156 ? 37.580 40.807 17.937 1.00 24.94 133 ILE A CA 1
ATOM 974 C C . ILE A 1 156 ? 38.356 41.546 16.856 1.00 31.55 133 ILE A C 1
ATOM 975 O O . ILE A 1 156 ? 38.948 42.592 17.131 1.00 40.78 133 ILE A O 1
ATOM 980 N N . ASP A 1 161 ? 32.956 45.310 6.715 1.00 36.51 138 ASP A N 1
ATOM 981 C CA . ASP A 1 161 ? 32.833 44.163 5.812 1.00 31.31 138 ASP A CA 1
ATOM 982 C C . ASP A 1 161 ? 32.543 42.875 6.578 1.00 29.84 138 ASP A C 1
ATOM 983 O O . ASP A 1 161 ? 31.605 42.150 6.252 1.00 34.10 138 ASP A O 1
ATOM 988 N N . GLN A 1 162 ? 33.357 42.596 7.593 1.00 29.10 139 GLN A N 1
ATOM 989 C CA . GLN A 1 162 ? 33.268 41.349 8.341 1.00 27.20 139 GLN A CA 1
ATOM 990 C C . GLN A 1 162 ? 33.886 41.547 9.711 1.00 25.97 139 GLN A C 1
ATOM 991 O O . GLN A 1 162 ? 34.550 42.548 9.978 1.00 27.80 139 GLN A O 1
ATOM 997 N N . VAL A 1 163 ? 33.687 40.544 10.563 1.00 19.31 140 VAL A N 1
ATOM 998 C CA . VAL A 1 163 ? 34.216 40.521 11.916 1.00 16.13 140 VAL A CA 1
ATOM 999 C C . VAL A 1 163 ? 34.967 39.215 12.114 1.00 23.10 140 VAL A C 1
ATOM 1000 O O . VAL A 1 163 ? 34.437 38.134 11.822 1.00 16.41 140 VAL A O 1
ATOM 1004 N N . ARG A 1 164 ? 36.192 39.312 12.616 1.00 20.53 141 ARG A N 1
ATOM 1005 C CA . ARG A 1 164 ? 36.983 38.135 12.937 1.00 20.78 141 ARG A CA 1
ATOM 1006 C C . ARG A 1 164 ? 36.996 37.925 14.445 1.00 23.07 141 ARG A C 1
ATOM 1007 O O . ARG A 1 164 ? 37.244 38.864 15.213 1.00 20.10 141 ARG A O 1
ATOM 1015 N N . LEU A 1 165 ? 36.731 36.691 14.856 1.00 22.97 142 LEU A N 1
ATOM 1016 C CA . LEU A 1 165 ? 36.715 36.289 16.254 1.00 17.08 142 LEU A CA 1
ATOM 1017 C C . LEU A 1 165 ? 37.861 35.325 16.497 1.00 19.94 142 LEU A C 1
ATOM 1018 O O . LEU A 1 165 ? 37.980 34.315 15.796 1.00 16.85 142 LEU A O 1
ATOM 1023 N N . ASP A 1 166 ? 38.688 35.633 17.496 1.00 18.61 143 ASP A N 1
ATOM 1024 C CA . ASP A 1 166 ? 39.826 34.811 17.884 1.00 18.92 143 ASP A CA 1
ATOM 1025 C C . ASP A 1 166 ? 39.531 34.187 19.243 1.00 21.09 143 ASP A C 1
ATOM 1026 O O . ASP A 1 166 ? 39.153 34.902 20.179 1.00 15.84 143 ASP A O 1
ATOM 1031 N N . PHE A 1 167 ? 39.689 32.861 19.341 1.00 14.85 144 PHE A N 1
ATOM 1032 C CA . PHE A 1 167 ? 39.352 32.096 20.538 1.00 20.91 144 PHE A CA 1
ATOM 1033 C C . PHE A 1 167 ? 40.592 31.593 21.273 1.00 22.14 144 PHE A C 1
ATOM 1034 O O . PHE A 1 167 ? 41.646 31.369 20.674 1.00 18.31 144 PHE A O 1
ATOM 1042 N N . ALA A 1 168 ? 40.428 31.380 22.583 1.00 19.28 145 ALA A N 1
ATOM 1043 C CA . ALA A 1 168 ? 41.547 31.021 23.449 1.00 22.65 145 ALA A CA 1
ATOM 1044 C C . ALA A 1 168 ? 42.246 29.744 22.997 1.00 27.65 145 ALA A C 1
ATOM 1045 O O . ALA A 1 168 ? 43.436 29.563 23.281 1.00 27.30 145 ALA A O 1
ATOM 1047 N N . ASP A 1 169 ? 41.534 28.843 22.313 1.00 17.61 146 ASP A N 1
ATOM 1048 C CA . ASP A 1 169 ? 42.134 27.586 21.884 1.00 20.56 146 ASP A CA 1
ATOM 1049 C C . ASP A 1 169 ? 42.954 27.724 20.603 1.00 24.11 146 ASP A C 1
ATOM 1050 O O . ASP A 1 169 ? 43.419 26.710 20.076 1.00 27.03 146 ASP A O 1
ATOM 1055 N N . GLY A 1 170 ? 43.143 28.941 20.087 1.00 27.92 147 GLY A N 1
ATOM 1056 C CA . GLY A 1 170 ? 43.951 29.173 18.907 1.00 28.58 147 GLY A CA 1
ATOM 1057 C C . GLY A 1 170 ? 43.178 29.255 17.603 1.00 28.10 147 GLY A C 1
ATOM 1058 O O . GLY A 1 170 ? 43.682 29.839 16.638 1.00 31.94 147 GLY A O 1
ATOM 1059 N N . THR A 1 171 ? 41.972 28.699 17.551 1.00 23.85 148 THR A N 1
ATOM 1060 C CA . THR A 1 171 ? 41.153 28.776 16.350 1.00 20.50 148 THR A CA 1
ATOM 1061 C C . THR A 1 171 ? 40.535 30.167 16.204 1.00 27.73 148 THR A C 1
ATOM 1062 O O . THR A 1 171 ? 40.614 31.015 17.102 1.00 25.57 148 THR A O 1
ATOM 1066 N N . HIS A 1 172 ? 39.918 30.395 15.043 1.00 27.31 149 HIS A N 1
ATOM 1067 C CA . HIS A 1 172 ? 39.220 31.641 14.756 1.00 25.48 149 HIS A CA 1
ATOM 1068 C C . HIS A 1 172 ? 38.029 31.343 13.849 1.00 29.81 149 HIS A C 1
ATOM 1069 O O . HIS A 1 172 ? 37.903 30.245 13.300 1.00 26.17 149 HIS A O 1
ATOM 1076 N N . THR A 1 173 ? 37.136 32.333 13.719 1.00 27.10 150 THR A N 1
ATOM 1077 C CA . THR A 1 173 ? 36.018 32.271 12.779 1.00 24.18 150 THR A CA 1
ATOM 1078 C C . THR A 1 173 ? 35.707 33.686 12.310 1.00 21.80 150 THR A C 1
ATOM 1079 O O . THR A 1 173 ? 36.182 34.672 12.881 1.00 24.16 150 THR A O 1
ATOM 1083 N N . VAL A 1 174 ? 34.911 33.787 11.253 1.00 21.04 151 VAL A N 1
ATOM 1084 C CA . VAL A 1 174 ? 34.504 35.090 10.742 1.00 21.34 151 VAL A CA 1
ATOM 1085 C C . VAL A 1 174 ? 32.997 35.098 10.544 1.00 23.10 151 VAL A C 1
ATOM 1086 O O . VAL A 1 174 ? 32.374 34.061 10.296 1.00 21.66 151 VAL A O 1
ATOM 1090 N N . ALA A 1 175 ? 32.410 36.287 10.665 1.00 16.70 152 ALA A N 1
ATOM 1091 C CA . ALA A 1 175 ? 30.978 36.439 10.485 1.00 16.93 152 ALA A CA 1
ATOM 1092 C C . ALA A 1 175 ? 30.685 37.847 10.009 1.00 14.86 152 ALA A C 1
ATOM 1093 O O . ALA A 1 175 ? 31.516 38.756 10.118 1.00 18.49 152 ALA A O 1
ATOM 1095 N N . ASP A 1 176 ? 29.472 38.021 9.501 1.00 16.91 153 ASP A N 1
ATOM 1096 C CA . ASP A 1 176 ? 29.061 39.338 9.034 1.00 20.76 153 ASP A CA 1
ATOM 1097 C C . ASP A 1 176 ? 28.598 40.225 10.182 1.00 15.78 153 ASP A C 1
ATOM 1098 O O . ASP A 1 176 ? 28.864 41.432 10.183 1.00 15.84 153 ASP A O 1
ATOM 1103 N N . ILE A 1 177 ? 27.915 39.659 11.172 1.00 12.50 154 ILE A N 1
ATOM 1104 C CA . ILE A 1 177 ? 27.673 40.384 12.413 1.00 14.27 154 ILE A CA 1
ATOM 1105 C C . ILE A 1 177 ? 27.959 39.435 13.566 1.00 17.29 154 ILE A C 1
ATOM 1106 O O . ILE A 1 177 ? 27.970 38.212 13.412 1.00 12.61 154 ILE A O 1
ATOM 1111 N N . VAL A 1 178 ? 28.201 40.020 14.732 1.00 12.50 155 VAL A N 1
ATOM 1112 C CA . VAL A 1 178 ? 28.467 39.261 15.945 1.00 12.65 155 VAL A CA 1
ATOM 1113 C C . VAL A 1 178 ? 27.496 39.732 17.016 1.00 11.05 155 VAL A C 1
ATOM 1114 O O . VAL A 1 178 ? 27.301 40.940 17.196 1.00 10.58 155 VAL A O 1
ATOM 1118 N N . ILE A 1 179 ? 26.874 38.787 17.709 1.00 9.68 156 ILE A N 1
ATOM 1119 C CA . ILE A 1 179 ? 25.986 39.100 18.819 1.00 9.83 156 ILE A CA 1
ATOM 1120 C C . ILE A 1 179 ? 26.729 38.833 20.120 1.00 11.02 156 ILE A C 1
ATOM 1121 O O . ILE A 1 179 ? 27.180 37.708 20.376 1.00 10.19 156 ILE A O 1
ATOM 1126 N N . GLY A 1 180 ? 26.871 39.866 20.929 1.00 10.86 157 GLY A N 1
ATOM 1127 C CA . GLY A 1 180 ? 27.462 39.706 22.240 1.00 13.78 157 GLY A CA 1
ATOM 1128 C C . GLY A 1 180 ? 26.434 39.300 23.273 1.00 11.56 157 GLY A C 1
ATOM 1129 O O . GLY A 1 180 ? 25.672 40.133 23.774 1.00 8.98 157 GLY A O 1
ATOM 1130 N N . ALA A 1 181 ? 26.383 38.011 23.579 1.00 10.14 158 ALA A N 1
ATOM 1131 C CA . ALA A 1 181 ? 25.521 37.488 24.628 1.00 11.93 158 ALA A CA 1
ATOM 1132 C C . ALA A 1 181 ? 26.374 36.886 25.732 1.00 11.90 158 ALA A C 1
ATOM 1133 O O . ALA A 1 181 ? 26.048 35.848 26.307 1.00 11.22 158 ALA A O 1
ATOM 1135 N N . ASP A 1 182 ? 27.515 37.514 26.003 1.00 9.66 159 ASP A N 1
ATOM 1136 C CA . ASP A 1 182 ? 28.531 36.922 26.861 1.00 10.99 159 ASP A CA 1
ATOM 1137 C C . ASP A 1 182 ? 28.476 37.462 28.292 1.00 12.51 159 ASP A C 1
ATOM 1138 O O . ASP A 1 182 ? 29.479 37.421 29.009 1.00 14.79 159 ASP A O 1
ATOM 1143 N N . GLY A 1 183 ? 27.306 37.944 28.728 1.00 11.56 160 GLY A N 1
ATOM 1144 C CA . GLY A 1 183 ? 27.038 38.231 30.132 1.00 8.85 160 GLY A CA 1
ATOM 1145 C C . GLY A 1 183 ? 27.747 39.460 30.690 1.00 14.10 160 GLY A C 1
ATOM 1146 O O . GLY A 1 183 ? 28.320 40.275 29.962 1.00 10.19 160 GLY A O 1
ATOM 1147 N N . ILE A 1 184 ? 27.713 39.562 32.032 1.00 13.00 161 ILE A N 1
ATOM 1148 C CA . ILE A 1 184 ? 28.142 40.788 32.708 1.00 13.92 161 ILE A CA 1
ATOM 1149 C C . ILE A 1 184 ? 29.612 41.061 32.458 1.00 14.42 161 ILE A C 1
ATOM 1150 O O . ILE A 1 184 ? 30.035 42.220 32.449 1.00 18.92 161 ILE A O 1
ATOM 1155 N N . HIS A 1 185 ? 30.410 40.016 32.239 1.00 17.35 162 HIS A N 1
ATOM 1156 C CA . HIS A 1 185 ? 31.830 40.160 31.931 1.00 17.78 162 HIS A CA 1
ATOM 1157 C C . HIS A 1 185 ? 32.101 40.118 30.435 1.00 18.42 162 HIS A C 1
ATOM 1158 O O . HIS A 1 185 ? 33.170 39.668 30.008 1.00 15.20 162 HIS A O 1
ATOM 1165 N N . SER A 1 186 ? 31.150 40.609 29.640 1.00 12.98 163 SER A N 1
ATOM 1166 C CA . SER A 1 186 ? 31.201 40.546 28.183 1.00 15.80 163 SER A CA 1
ATOM 1167 C C . SER A 1 186 ? 32.551 40.960 27.611 1.00 16.65 163 SER A C 1
ATOM 1168 O O . SER A 1 186 ? 33.011 42.089 27.812 1.00 13.42 163 SER A O 1
ATOM 1171 N N . LYS A 1 187 ? 33.149 40.046 26.843 1.00 14.75 164 LYS A N 1
ATOM 1172 C CA . LYS A 1 187 ? 34.326 40.373 26.048 1.00 16.81 164 LYS A CA 1
ATOM 1173 C C . LYS A 1 187 ? 33.992 41.323 24.905 1.00 18.27 164 LYS A C 1
ATOM 1174 O O . LYS A 1 187 ? 34.808 42.185 24.561 1.00 19.91 164 LYS A O 1
ATOM 1180 N N . ILE A 1 188 ? 32.814 41.170 24.292 1.00 13.98 165 ILE A N 1
ATOM 1181 C CA . ILE A 1 188 ? 32.391 42.098 23.245 1.00 14.85 165 ILE A CA 1
ATOM 1182 C C . ILE A 1 188 ? 32.340 43.524 23.787 1.00 15.97 165 ILE A C 1
ATOM 1183 O O . ILE A 1 188 ? 32.878 44.458 23.178 1.00 16.63 165 ILE A O 1
ATOM 1188 N N . ARG A 1 189 ? 31.687 43.714 24.940 1.00 14.70 166 ARG A N 1
ATOM 1189 C CA . ARG A 1 189 ? 31.661 45.041 25.563 1.00 16.34 166 ARG A CA 1
ATOM 1190 C C . ARG A 1 189 ? 33.073 45.554 25.818 1.00 19.94 166 ARG A C 1
ATOM 1191 O O . ARG A 1 189 ? 33.381 46.721 25.544 1.00 19.13 166 ARG A O 1
ATOM 1199 N N . GLU A 1 190 ? 33.950 44.687 26.336 1.00 20.58 167 GLU A N 1
ATOM 1200 C CA . GLU A 1 190 ? 35.313 45.104 26.648 1.00 20.40 167 GLU A CA 1
ATOM 1201 C C . GLU A 1 190 ? 36.072 45.515 25.391 1.00 21.24 167 GLU A C 1
ATOM 1202 O O . GLU A 1 190 ? 36.817 46.501 25.405 1.00 20.26 167 GLU A O 1
ATOM 1208 N N . GLU A 1 191 ? 35.906 44.766 24.296 1.00 20.03 168 GLU A N 1
ATOM 1209 C CA . GLU A 1 191 ? 36.595 45.110 23.054 1.00 21.73 168 GLU A CA 1
ATOM 1210 C C . GLU A 1 191 ? 36.127 46.452 22.516 1.00 24.14 168 GLU A C 1
ATOM 1211 O O . GLU A 1 191 ? 36.917 47.184 21.906 1.00 19.59 168 GLU A O 1
ATOM 1217 N N . LEU A 1 192 ? 34.853 46.792 22.740 1.00 19.15 169 LEU A N 1
ATOM 1218 C CA . LEU A 1 192 ? 34.295 48.053 22.260 1.00 20.88 169 LEU A CA 1
ATOM 1219 C C . LEU A 1 192 ? 34.673 49.239 23.143 1.00 20.53 169 LEU A C 1
ATOM 1220 O O . LEU A 1 192 ? 34.974 50.317 22.622 1.00 20.49 169 LEU A O 1
ATOM 1225 N N . LEU A 1 193 ? 34.640 49.075 24.472 1.00 16.40 170 LEU A N 1
ATOM 1226 C CA . LEU A 1 193 ? 34.744 50.203 25.398 1.00 19.06 170 LEU A CA 1
ATOM 1227 C C . LEU A 1 193 ? 36.004 50.209 26.244 1.00 21.74 170 LEU A C 1
ATOM 1228 O O . LEU A 1 193 ? 36.197 51.152 27.014 1.00 28.04 170 LEU A O 1
ATOM 1233 N N . GLY A 1 194 ? 36.840 49.188 26.171 1.00 23.83 171 GLY A N 1
ATOM 1234 C CA . GLY A 1 194 ? 37.987 49.140 27.058 1.00 21.08 171 GLY A CA 1
ATOM 1235 C C . GLY A 1 194 ? 37.673 48.458 28.373 1.00 26.81 171 GLY A C 1
ATOM 1236 O O . GLY A 1 194 ? 36.593 47.908 28.586 1.00 23.52 171 GLY A O 1
ATOM 1237 N N . ALA A 1 195 ? 38.633 48.571 29.299 1.00 30.68 172 ALA A N 1
ATOM 1238 C CA . ALA A 1 195 ? 38.773 47.615 30.395 1.00 30.15 172 ALA A CA 1
ATOM 1239 C C . ALA A 1 195 ? 37.595 47.607 31.365 1.00 40.26 172 ALA A C 1
ATOM 1240 O O . ALA A 1 195 ? 37.339 46.573 31.996 1.00 49.99 172 ALA A O 1
ATOM 1242 N N . GLU A 1 196 ? 36.898 48.734 31.531 1.00 39.40 173 GLU A N 1
ATOM 1243 C CA . GLU A 1 196 ? 35.881 48.901 32.577 1.00 39.94 173 GLU A CA 1
ATOM 1244 C C . GLU A 1 196 ? 36.518 48.924 33.965 1.00 35.37 173 GLU A C 1
ATOM 1245 O O . GLU A 1 196 ? 37.290 48.027 34.325 1.00 35.03 173 GLU A O 1
ATOM 1251 N N . ALA A 1 197 ? 36.188 49.945 34.749 1.00 37.50 174 ALA A N 1
ATOM 1252 C CA . ALA A 1 197 ? 36.747 50.091 36.081 1.00 34.89 174 ALA A CA 1
ATOM 1253 C C . ALA A 1 197 ? 36.276 48.945 36.978 1.00 38.05 174 ALA A C 1
ATOM 1254 O O . ALA A 1 197 ? 35.198 48.383 36.758 1.00 36.13 174 ALA A O 1
ATOM 1256 N N . PRO A 1 198 ? 37.071 48.567 38.003 1.00 40.44 175 PRO A N 1
ATOM 1257 C CA . PRO A 1 198 ? 36.706 47.437 38.871 1.00 37.07 175 PRO A CA 1
ATOM 1258 C C . PRO A 1 198 ? 35.362 47.644 39.566 1.00 29.78 175 PRO A C 1
ATOM 1259 O O . PRO A 1 198 ? 35.085 48.804 39.878 1.00 26.13 175 PRO A O 1
ATOM 1263 N N . TYR A 1 200 ? 33.299 46.026 42.555 1.00 19.14 177 TYR A N 1
ATOM 1264 C CA . TYR A 1 200 ? 33.341 45.598 43.948 1.00 28.86 177 TYR A CA 1
ATOM 1265 C C . TYR A 1 200 ? 31.979 45.069 44.391 1.00 30.66 177 TYR A C 1
ATOM 1266 O O . TYR A 1 200 ? 30.943 45.611 44.014 1.00 28.60 177 TYR A O 1
ATOM 1268 N N . SER A 1 201 ? 31.986 44.017 45.208 1.00 30.17 178 SER A N 1
ATOM 1269 C CA . SER A 1 201 ? 30.772 43.296 45.586 1.00 26.20 178 SER A CA 1
ATOM 1270 C C . SER A 1 201 ? 30.626 43.292 47.102 1.00 26.93 178 SER A C 1
ATOM 1271 O O . SER A 1 201 ? 31.432 42.674 47.806 1.00 23.62 178 SER A O 1
ATOM 1274 N N . GLY A 1 202 ? 29.591 43.965 47.599 1.00 31.42 179 GLY A N 1
ATOM 1275 C CA . GLY A 1 202 ? 29.317 44.029 49.024 1.00 27.28 179 GLY A CA 1
ATOM 1276 C C . GLY A 1 202 ? 28.003 43.367 49.396 1.00 23.93 179 GLY A C 1
ATOM 1277 O O . GLY A 1 202 ? 27.387 43.688 50.416 1.00 24.06 179 GLY A O 1
ATOM 1278 N N . TRP A 1 203 ? 27.559 42.440 48.557 1.00 26.11 180 TRP A N 1
ATOM 1279 C CA . TRP A 1 203 ? 26.354 41.673 48.816 1.00 20.92 180 TRP A CA 1
ATOM 1280 C C . TRP A 1 203 ? 26.486 40.358 48.073 1.00 22.38 180 TRP A C 1
ATOM 1281 O O . TRP A 1 203 ? 27.217 40.257 47.085 1.00 20.28 180 TRP A O 1
ATOM 1283 N N . VAL A 1 204 ? 25.789 39.335 48.559 1.00 24.26 181 VAL A N 1
ATOM 1284 C CA . VAL A 1 204 ? 25.849 38.021 47.938 1.00 21.31 181 VAL A CA 1
ATOM 1285 C C . VAL A 1 204 ? 24.441 37.458 47.802 1.00 22.72 181 VAL A C 1
ATOM 1286 O O . VAL A 1 204 ? 23.487 37.932 48.423 1.00 18.17 181 VAL A O 1
ATOM 1290 N N . ALA A 1 205 ? 24.333 36.429 46.963 1.00 17.73 182 ALA A N 1
ATOM 1291 C CA . ALA A 1 205 ? 23.148 35.591 46.865 1.00 20.26 182 ALA A CA 1
ATOM 1292 C C . ALA A 1 205 ? 23.500 34.196 47.363 1.00 19.19 182 ALA A C 1
ATOM 1293 O O . ALA A 1 205 ? 24.362 33.532 46.781 1.00 20.72 182 ALA A O 1
ATOM 1295 N N . HIS A 1 206 ? 22.838 33.752 48.427 1.00 17.35 183 HIS A N 1
ATOM 1296 C CA . HIS A 1 206 ? 22.905 32.347 48.817 1.00 17.93 183 HIS A CA 1
ATOM 1297 C C . HIS A 1 206 ? 21.895 31.549 48.003 1.00 18.72 183 HIS A C 1
ATOM 1298 O O . HIS A 1 206 ? 20.756 31.982 47.825 1.00 16.16 183 HIS A O 1
ATOM 1305 N N . ARG A 1 207 ? 22.303 30.364 47.528 1.00 16.34 184 ARG A N 1
ATOM 1306 C CA . ARG A 1 207 ? 21.423 29.504 46.747 1.00 18.38 184 ARG A CA 1
ATOM 1307 C C . ARG A 1 207 ? 21.425 28.106 47.342 1.00 13.70 184 ARG A C 1
ATOM 1308 O O . ARG A 1 207 ? 22.479 27.591 47.714 1.00 16.77 184 ARG A O 1
ATOM 1316 N N . ALA A 1 208 ? 20.247 27.488 47.418 1.00 15.01 185 ALA A N 1
ATOM 1317 C CA . ALA A 1 208 ? 20.136 26.128 47.931 1.00 16.16 185 ALA A CA 1
ATOM 1318 C C . ALA A 1 208 ? 18.901 25.463 47.343 1.00 15.11 185 ALA A C 1
ATOM 1319 O O . ALA A 1 208 ? 17.894 26.124 47.079 1.00 13.12 185 ALA A O 1
ATOM 1321 N N . LEU A 1 209 ? 18.999 24.145 47.134 1.00 14.58 186 LEU A N 1
ATOM 1322 C CA . LEU A 1 209 ? 17.885 23.290 46.748 1.00 15.10 186 LEU A CA 1
ATOM 1323 C C . LEU A 1 209 ? 17.541 22.339 47.891 1.00 20.69 186 LEU A C 1
ATOM 1324 O O . LEU A 1 209 ? 18.430 21.731 48.494 1.00 20.72 186 LEU A O 1
ATOM 1329 N N . ILE A 1 210 ? 16.248 22.201 48.175 1.00 16.87 187 ILE A N 1
ATOM 1330 C CA . ILE A 1 210 ? 15.763 21.399 49.295 1.00 23.64 187 ILE A CA 1
ATOM 1331 C C . ILE A 1 210 ? 14.951 20.241 48.735 1.00 20.43 187 ILE A C 1
ATOM 1332 O O . ILE A 1 210 ? 14.088 20.438 47.870 1.00 21.12 187 ILE A O 1
ATOM 1337 N N . ARG A 1 211 ? 15.265 19.037 49.197 1.00 20.33 188 ARG A N 1
ATOM 1338 C CA . ARG A 1 211 ? 14.615 17.799 48.767 1.00 25.94 188 ARG A CA 1
ATOM 1339 C C . ARG A 1 211 ? 14.477 16.889 49.988 1.00 18.14 188 ARG A C 1
ATOM 1340 O O . ARG A 1 211 ? 13.807 15.859 49.931 1.00 28.36 188 ARG A O 1
ATOM 1348 N N . GLN A 1 217 ? 8.078 16.992 55.054 1.00 14.36 194 GLN A N 1
ATOM 1349 C CA . GLN A 1 217 ? 7.870 17.256 56.479 1.00 25.50 194 GLN A CA 1
ATOM 1350 C C . GLN A 1 217 ? 7.358 18.677 56.714 1.00 30.57 194 GLN A C 1
ATOM 1351 O O . GLN A 1 217 ? 6.556 18.915 57.613 1.00 24.70 194 GLN A O 1
ATOM 1353 N N . HIS A 1 218 ? 7.820 19.625 55.895 1.00 24.52 195 HIS A N 1
ATOM 1354 C CA . HIS A 1 218 ? 7.420 21.022 56.026 1.00 29.47 195 HIS A CA 1
ATOM 1355 C C . HIS A 1 218 ? 6.598 21.519 54.841 1.00 31.45 195 HIS A C 1
ATOM 1356 O O . HIS A 1 218 ? 6.461 22.736 54.660 1.00 28.20 195 HIS A O 1
ATOM 1363 N N . ALA A 1 219 ? 6.031 20.604 54.045 1.00 21.36 196 ALA A N 1
ATOM 1364 C CA . ALA A 1 219 ? 5.303 21.013 52.849 1.00 31.63 196 ALA A CA 1
ATOM 1365 C C . ALA A 1 219 ? 4.050 21.825 53.165 1.00 24.97 196 ALA A C 1
ATOM 1366 O O . ALA A 1 219 ? 3.617 22.614 52.323 1.00 26.52 196 ALA A O 1
ATOM 1368 N N . ASP A 1 220 ? 3.468 21.671 54.358 1.00 33.29 197 ASP A N 1
ATOM 1369 C CA . ASP A 1 220 ? 2.252 22.411 54.692 1.00 26.78 197 ASP A CA 1
ATOM 1370 C C . ASP A 1 220 ? 2.492 23.916 54.853 1.00 27.22 197 ASP A C 1
ATOM 1371 O O . ASP A 1 220 ? 1.551 24.700 54.688 1.00 31.67 197 ASP A O 1
ATOM 1373 N N . VAL A 1 221 ? 3.717 24.344 55.163 1.00 23.03 198 VAL A N 1
ATOM 1374 C CA . VAL A 1 221 ? 4.021 25.757 55.378 1.00 17.99 198 VAL A CA 1
ATOM 1375 C C . VAL A 1 221 ? 4.906 26.348 54.282 1.00 22.31 198 VAL A C 1
ATOM 1376 O O . VAL A 1 221 ? 5.320 27.512 54.402 1.00 18.71 198 VAL A O 1
ATOM 1380 N N . PHE A 1 222 ? 5.197 25.597 53.214 1.00 19.69 199 PHE A N 1
ATOM 1381 C CA . PHE A 1 222 ? 6.066 26.049 52.128 1.00 19.85 199 PHE A CA 1
ATOM 1382 C C . PHE A 1 222 ? 5.195 26.451 50.942 1.00 19.45 199 PHE A C 1
ATOM 1383 O O . PHE A 1 222 ? 4.666 25.591 50.232 1.00 19.87 199 PHE A O 1
ATOM 1391 N N . GLU A 1 223 ? 5.070 27.735 50.714 1.00 17.93 200 GLU A N 1
ATOM 1392 C CA . GLU A 1 223 ? 4.265 28.242 49.610 1.00 15.46 200 GLU A CA 1
ATOM 1393 C C . GLU A 1 223 ? 5.053 28.195 48.299 1.00 14.80 200 GLU A C 1
ATOM 1394 O O . GLU A 1 223 ? 6.282 28.295 48.298 1.00 11.70 200 GLU A O 1
ATOM 1400 N N . PRO A 1 224 ? 4.375 27.998 47.164 1.00 14.14 201 PRO A N 1
ATOM 1401 C CA . PRO A 1 224 ? 5.109 27.721 45.915 1.00 14.47 201 PRO A CA 1
ATOM 1402 C C . PRO A 1 224 ? 5.922 28.892 45.357 1.00 13.84 201 PRO A C 1
ATOM 1403 O O . PRO A 1 224 ? 6.769 28.650 44.490 1.00 14.70 201 PRO A O 1
ATOM 1407 N N . CYS A 1 225 ? 5.701 30.133 45.810 1.00 15.15 202 CYS A N 1
ATOM 1408 C CA . CYS A 1 225 ? 6.411 31.293 45.265 1.00 12.42 202 CYS A CA 1
ATOM 1409 C C . CYS A 1 225 ? 6.268 32.442 46.267 1.00 13.30 202 CYS A C 1
ATOM 1410 O O . CYS A 1 225 ? 5.242 33.132 46.272 1.00 12.43 202 CYS A O 1
ATOM 1413 N N . VAL A 1 226 ? 7.291 32.646 47.097 1.00 9.80 203 VAL A N 1
ATOM 1414 C CA . VAL A 1 226 ? 7.199 33.620 48.187 1.00 14.49 203 VAL A CA 1
ATOM 1415 C C . VAL A 1 226 ? 8.531 34.344 48.337 1.00 16.63 203 VAL A C 1
ATOM 1416 O O . VAL A 1 226 ? 9.602 33.749 48.172 1.00 16.60 203 VAL A O 1
ATOM 1420 N N . LYS A 1 227 ? 8.458 35.648 48.600 1.00 14.00 204 LYS A N 1
ATOM 1421 C CA . LYS A 1 227 ? 9.630 36.468 48.862 1.00 12.39 204 LYS A CA 1
ATOM 1422 C C . LYS A 1 227 ? 9.515 37.012 50.276 1.00 15.51 204 LYS A C 1
ATOM 1423 O O . LYS A 1 227 ? 8.557 37.730 50.590 1.00 11.35 204 LYS A O 1
ATOM 1429 N N . TRP A 1 228 ? 10.483 36.659 51.122 1.00 12.05 205 TRP A N 1
ATOM 1430 C CA . TRP A 1 228 ? 10.536 37.105 52.511 1.00 11.80 205 TRP A CA 1
ATOM 1431 C C . TRP A 1 228 ? 11.451 38.324 52.583 1.00 16.22 205 TRP A C 1
ATOM 1432 O O . TRP A 1 228 ? 12.621 38.229 52.212 1.00 12.44 205 TRP A O 1
ATOM 1443 N N . TRP A 1 229 ? 10.926 39.461 53.053 1.00 10.47 206 TRP A N 1
ATOM 1444 C CA . TRP A 1 229 ? 11.651 40.727 53.047 1.00 14.87 206 TRP A CA 1
ATOM 1445 C C . TRP A 1 229 ? 11.981 41.178 54.462 1.00 14.79 206 TRP A C 1
ATOM 1446 O O . TRP A 1 229 ? 11.164 41.022 55.377 1.00 12.92 206 TRP A O 1
ATOM 1457 N N . SER A 1 230 ? 13.162 41.775 54.629 1.00 12.96 207 SER A N 1
ATOM 1458 C CA . SER A 1 230 ? 13.408 42.598 55.811 1.00 20.04 207 SER A CA 1
ATOM 1459 C C . SER A 1 230 ? 14.110 43.874 55.356 1.00 21.30 207 SER A C 1
ATOM 1460 O O . SER A 1 230 ? 14.168 44.146 54.152 1.00 16.84 207 SER A O 1
ATOM 1463 N N . GLU A 1 231 ? 14.639 44.666 56.294 1.00 21.29 208 GLU A N 1
ATOM 1464 C CA . GLU A 1 231 ? 15.056 46.030 55.960 1.00 21.90 208 GLU A CA 1
ATOM 1465 C C . GLU A 1 231 ? 16.191 46.047 54.939 1.00 24.92 208 GLU A C 1
ATOM 1466 O O . GLU A 1 231 ? 16.198 46.877 54.023 1.00 26.64 208 GLU A O 1
ATOM 1468 N N . ASP A 1 232 ? 17.150 45.129 55.059 1.00 24.11 209 ASP A N 1
ATOM 1469 C CA . ASP A 1 232 ? 18.327 45.181 54.203 1.00 24.55 209 ASP A CA 1
ATOM 1470 C C . ASP A 1 232 ? 18.651 43.852 53.518 1.00 23.03 209 ASP A C 1
ATOM 1471 O O . ASP A 1 232 ? 19.740 43.714 52.945 1.00 17.85 209 ASP A O 1
ATOM 1476 N N . ARG A 1 233 ? 17.755 42.873 53.568 1.00 20.16 210 ARG A N 1
ATOM 1477 C CA . ARG A 1 233 ? 18.033 41.568 52.988 1.00 17.20 210 ARG A CA 1
ATOM 1478 C C . ARG A 1 233 ? 16.706 40.885 52.699 1.00 14.18 210 ARG A C 1
ATOM 1479 O O . ARG A 1 233 ? 15.643 41.348 53.119 1.00 16.38 210 ARG A O 1
ATOM 1487 N N . HIS A 1 234 ? 16.781 39.758 51.997 1.00 15.67 211 HIS A N 1
ATOM 1488 C CA . HIS A 1 234 ? 15.568 39.052 51.614 1.00 13.17 211 HIS A CA 1
ATOM 1489 C C . HIS A 1 234 ? 15.912 37.621 51.235 1.00 14.86 211 HIS A C 1
ATOM 1490 O O . HIS A 1 234 ? 17.065 37.286 50.964 1.00 12.31 211 HIS A O 1
ATOM 1513 N N . VAL A 1 237 ? 11.838 32.239 47.634 1.00 13.48 214 VAL A N 1
ATOM 1514 C CA . VAL A 1 237 ? 11.690 30.783 47.727 1.00 12.49 214 VAL A CA 1
ATOM 1515 C C . VAL A 1 237 ? 10.610 30.308 46.759 1.00 14.20 214 VAL A C 1
ATOM 1516 O O . VAL A 1 237 ? 9.547 30.931 46.655 1.00 10.84 214 VAL A O 1
ATOM 1520 N N . TYR A 1 238 ? 10.864 29.187 46.075 1.00 9.99 215 TYR A N 1
ATOM 1521 C CA . TYR A 1 238 ? 9.857 28.655 45.157 1.00 12.57 215 TYR A CA 1
ATOM 1522 C C . TYR A 1 238 ? 10.229 27.253 44.693 1.00 11.11 215 TYR A C 1
ATOM 1523 O O . TYR A 1 238 ? 11.388 26.841 44.765 1.00 10.16 215 TYR A O 1
ATOM 1532 N N . TYR A 1 239 ? 9.221 26.535 44.192 1.00 10.62 216 TYR A N 1
ATOM 1533 C CA . TYR A 1 239 ? 9.429 25.203 43.645 1.00 16.76 216 TYR A CA 1
ATOM 1534 C C . TYR A 1 239 ? 9.978 25.281 42.228 1.00 16.71 216 TYR A C 1
ATOM 1535 O O . TYR A 1 239 ? 9.652 26.187 41.460 1.00 13.34 216 TYR A O 1
ATOM 1544 N N . THR A 1 240 ? 10.795 24.291 41.878 1.00 13.93 217 THR A N 1
ATOM 1545 C CA . THR A 1 240 ? 11.412 24.249 40.564 1.00 17.05 217 THR A CA 1
ATOM 1546 C C . THR A 1 240 ? 10.606 23.462 39.532 1.00 16.79 217 THR A C 1
ATOM 1547 O O . THR A 1 240 ? 10.867 23.609 38.335 1.00 21.81 217 THR A O 1
ATOM 1551 N N . THR A 1 241 ? 9.642 22.638 39.948 1.00 12.31 218 THR A N 1
ATOM 1552 C CA . THR A 1 241 ? 8.915 21.768 39.024 1.00 19.40 218 THR A CA 1
ATOM 1553 C C . THR A 1 241 ? 7.456 21.621 39.439 1.00 18.02 218 THR A C 1
ATOM 1554 O O . THR A 1 241 ? 7.081 21.859 40.593 1.00 15.37 218 THR A O 1
ATOM 1558 N N . GLY A 1 242 ? 6.634 21.191 38.475 1.00 15.35 219 GLY A N 1
ATOM 1559 C CA . GLY A 1 242 ? 5.251 20.857 38.773 1.00 16.99 219 GLY A CA 1
ATOM 1560 C C . GLY A 1 242 ? 5.103 19.708 39.757 1.00 24.29 219 GLY A C 1
ATOM 1561 O O . GLY A 1 242 ? 4.045 19.569 40.386 1.00 18.50 219 GLY A O 1
ATOM 1562 N N . LYS A 1 243 ? 6.133 18.865 39.883 1.00 22.64 220 LYS A N 1
ATOM 1563 C CA . LYS A 1 243 ? 6.139 17.804 40.889 1.00 21.65 220 LYS A CA 1
ATOM 1564 C C . LYS A 1 243 ? 6.273 18.358 42.303 1.00 25.98 220 LYS A C 1
ATOM 1565 O O . LYS A 1 243 ? 5.898 17.675 43.261 1.00 19.19 220 LYS A O 1
ATOM 1567 N N . ARG A 1 244 ? 6.793 19.581 42.442 1.00 20.27 221 ARG A N 1
ATOM 1568 C CA . ARG A 1 244 ? 7.021 20.229 43.737 1.00 17.02 221 ARG A CA 1
ATOM 1569 C C . ARG A 1 244 ? 7.751 19.307 44.710 1.00 20.46 221 ARG A C 1
ATOM 1570 O O . ARG A 1 244 ? 7.474 19.287 45.907 1.00 16.64 221 ARG A O 1
ATOM 1578 N N . ASP A 1 245 ? 8.717 18.547 44.192 1.00 20.21 222 ASP A N 1
ATOM 1579 C CA . ASP A 1 245 ? 9.580 17.727 45.032 1.00 18.01 222 ASP A CA 1
ATOM 1580 C C . ASP A 1 245 ? 10.928 18.386 45.275 1.00 15.85 222 ASP A C 1
ATOM 1581 O O . ASP A 1 245 ? 11.840 17.745 45.804 1.00 10.47 222 ASP A O 1
ATOM 1586 N N . GLU A 1 246 ? 11.068 19.658 44.902 1.00 14.55 223 GLU A N 1
ATOM 1587 C CA . GLU A 1 246 ? 12.342 20.357 44.981 1.00 16.25 223 GLU A CA 1
ATOM 1588 C C . GLU A 1 246 ? 12.058 21.847 45.149 1.00 16.02 223 GLU A C 1
ATOM 1589 O O . GLU A 1 246 ? 11.352 22.444 44.333 1.00 14.28 223 GLU A O 1
ATOM 1595 N N . TYR A 1 247 ? 12.621 22.436 46.199 1.00 13.66 224 TYR A N 1
ATOM 1596 C CA . TYR A 1 247 ? 12.248 23.755 46.699 1.00 17.65 224 TYR A CA 1
ATOM 1597 C C . TYR A 1 247 ? 13.524 24.563 46.844 1.00 17.49 224 TYR A C 1
ATOM 1598 O O . TYR A 1 247 ? 14.444 24.149 47.555 1.00 22.90 224 TYR A O 1
ATOM 1607 N N . TYR A 1 248 ? 13.559 25.722 46.206 1.00 13.73 225 TYR A N 1
ATOM 1608 C CA . TYR A 1 248 ? 14.778 26.475 45.966 1.00 12.44 225 TYR A CA 1
ATOM 1609 C C . TYR A 1 248 ? 14.705 27.810 46.680 1.00 11.70 225 TYR A C 1
ATOM 1610 O O . TYR A 1 248 ? 13.667 28.476 46.640 1.00 12.96 225 TYR A O 1
ATOM 1619 N N . PHE A 1 249 ? 15.804 28.231 47.298 1.00 12.61 226 PHE A N 1
ATOM 1620 C CA . PHE A 1 249 ? 15.856 29.607 47.776 1.00 14.63 226 PHE A CA 1
ATOM 1621 C C . PHE A 1 249 ? 17.083 30.308 47.216 1.00 12.95 226 PHE A C 1
ATOM 1622 O O . PHE A 1 249 ? 18.115 29.686 46.949 1.00 12.94 226 PHE A O 1
ATOM 1630 N N . VAL A 1 250 ? 16.924 31.609 46.983 1.00 12.82 227 VAL A N 1
ATOM 1631 C CA . VAL A 1 250 ? 18.018 32.502 46.634 1.00 11.77 227 VAL A CA 1
ATOM 1632 C C . VAL A 1 250 ? 17.837 33.785 47.440 1.00 16.85 227 VAL A C 1
ATOM 1633 O O . VAL A 1 250 ? 16.719 34.308 47.542 1.00 13.71 227 VAL A O 1
ATOM 1637 N N . THR A 1 251 ? 18.928 34.284 48.024 1.00 12.38 228 THR A N 1
ATOM 1638 C CA . THR A 1 251 ? 18.874 35.449 48.910 1.00 15.32 228 THR A CA 1
ATOM 1639 C C . THR A 1 251 ? 19.564 36.658 48.285 1.00 14.85 228 THR A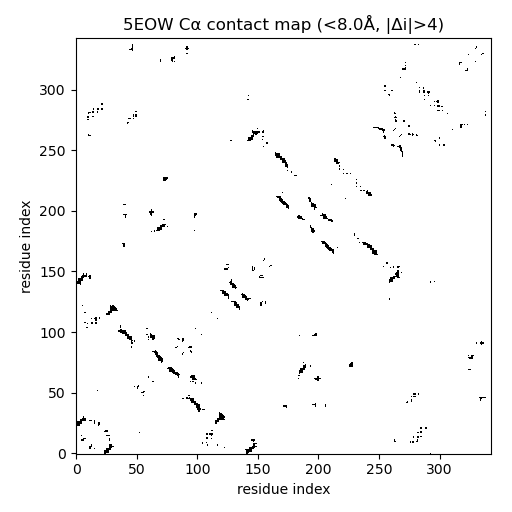 C 1
ATOM 1640 O O . THR A 1 251 ? 20.236 36.564 47.263 1.00 11.05 228 THR A O 1
ATOM 1644 N N . GLY A 1 252 ? 19.416 37.800 48.953 1.00 17.85 229 GLY A N 1
ATOM 1645 C CA . GLY A 1 252 ? 20.287 38.949 48.767 1.00 20.63 229 GLY A CA 1
ATOM 1646 C C . GLY A 1 252 ? 20.676 39.519 50.123 1.00 21.77 229 GLY A C 1
ATOM 1647 O O . GLY A 1 252 ? 19.808 39.947 50.887 1.00 18.49 229 GLY A O 1
ATOM 1648 N N . VAL A 1 253 ? 21.964 39.517 50.451 1.00 17.60 230 VAL A N 1
ATOM 1649 C CA . VAL A 1 253 ? 22.406 39.830 51.812 1.00 21.43 230 VAL A CA 1
ATOM 1650 C C . VAL A 1 253 ? 23.678 40.670 51.779 1.00 20.80 230 VAL A C 1
ATOM 1651 O O . VAL A 1 253 ? 24.585 40.369 50.992 1.00 22.27 230 VAL A O 1
ATOM 1655 N N . PRO A 1 254 ? 23.794 41.711 52.607 1.00 22.54 231 PRO A N 1
ATOM 1656 C CA . PRO A 1 254 ? 25.082 42.411 52.744 1.00 23.15 231 PRO A CA 1
ATOM 1657 C C . PRO A 1 254 ? 26.201 41.460 53.145 1.00 24.54 231 PRO A C 1
ATOM 1658 O O . PRO A 1 254 ? 26.005 40.540 53.941 1.00 24.20 231 PRO A O 1
ATOM 1662 N N . HIS A 1 255 ? 27.390 41.710 52.602 1.00 27.98 232 HIS A N 1
ATOM 1663 C CA . HIS A 1 255 ? 28.518 40.799 52.743 1.00 24.86 232 HIS A CA 1
ATOM 1664 C C . HIS A 1 255 ? 29.844 41.549 52.633 1.00 32.08 232 HIS A C 1
ATOM 1665 O O . HIS A 1 255 ? 29.885 42.671 52.113 1.00 24.33 232 HIS A O 1
ATOM 1672 N N . VAL A 1 265 ? 31.545 30.235 46.336 1.00 28.78 242 VAL A N 1
ATOM 1673 C CA . VAL A 1 265 ? 32.069 29.407 47.422 1.00 34.06 242 VAL A CA 1
ATOM 1674 C C . VAL A 1 265 ? 30.953 28.737 48.214 1.00 32.61 242 VAL A C 1
ATOM 1675 O O . VAL A 1 265 ? 29.782 29.102 48.099 1.00 28.43 242 VAL A O 1
ATOM 1679 N N . ASP A 1 266 ? 31.333 27.758 49.031 1.00 32.18 243 ASP A N 1
ATOM 1680 C CA . ASP A 1 266 ? 30.378 27.039 49.863 1.00 34.72 243 ASP A CA 1
ATOM 1681 C C . ASP A 1 266 ? 29.969 27.875 51.067 1.00 30.86 243 ASP A C 1
ATOM 1682 O O . ASP A 1 266 ? 30.795 28.527 51.707 1.00 30.34 243 ASP A O 1
ATOM 1687 N N . SER A 1 267 ? 28.686 27.849 51.371 1.00 26.73 244 SER A N 1
ATOM 1688 C CA . SER A 1 267 ? 28.170 28.457 52.578 1.00 27.61 244 SER A CA 1
ATOM 1689 C C . SER A 1 267 ? 27.850 27.347 53.573 1.00 27.84 244 SER A C 1
ATOM 1690 O O . SER A 1 267 ? 28.130 26.171 53.333 1.00 29.35 244 SER A O 1
ATOM 1693 N N . SER A 1 268 ? 27.265 27.727 54.702 1.00 23.90 245 SER A N 1
ATOM 1694 C CA . SER A 1 268 ? 26.932 26.755 55.730 1.00 28.90 245 SER A CA 1
ATOM 1695 C C . SER A 1 268 ? 25.657 27.208 56.417 1.00 25.86 245 SER A C 1
ATOM 1696 O O . SER A 1 268 ? 25.218 28.351 56.264 1.00 27.22 245 SER A O 1
ATOM 1699 N N . GLN A 1 269 ? 25.074 26.299 57.199 1.00 24.98 246 GLN A N 1
ATOM 1700 C CA . GLN A 1 269 ? 23.866 26.639 57.942 1.00 25.56 246 GLN A CA 1
ATOM 1701 C C . GLN A 1 269 ? 24.139 27.690 59.007 1.00 27.84 246 GLN A C 1
ATOM 1702 O O . GLN A 1 269 ? 23.292 28.560 59.255 1.00 29.04 246 GLN A O 1
ATOM 1708 N N . GLU A 1 270 ? 25.309 27.624 59.657 1.00 22.62 247 GLU A N 1
ATOM 1709 C CA . GLU A 1 270 ? 25.646 28.636 60.653 1.00 21.46 247 GLU A CA 1
ATOM 1710 C C . GLU A 1 270 ? 25.657 30.031 60.032 1.00 24.25 247 GLU A C 1
ATOM 1711 O O . GLU A 1 270 ? 25.113 30.981 60.611 1.00 22.70 247 GLU A O 1
ATOM 1713 N N . GLU A 1 271 ? 26.246 30.171 58.838 1.00 25.87 248 GLU A N 1
ATOM 1714 C CA . GLU A 1 271 ? 26.206 31.456 58.143 1.00 21.25 248 GLU A CA 1
ATOM 1715 C C . GLU A 1 271 ? 24.768 31.898 57.885 1.00 21.74 248 GLU A C 1
ATOM 1716 O O . GLU A 1 271 ? 24.400 33.046 58.166 1.00 22.05 248 GLU A O 1
ATOM 1730 N N . ARG A 1 273 ? 21.952 31.077 59.396 1.00 22.87 250 ARG A N 1
ATOM 1731 C CA . ARG A 1 273 ? 21.230 31.397 60.627 1.00 21.95 250 ARG A CA 1
ATOM 1732 C C . ARG A 1 273 ? 21.575 32.788 61.141 1.00 21.40 250 ARG A C 1
ATOM 1733 O O . ARG A 1 273 ? 20.688 33.550 61.545 1.00 21.89 250 ARG A O 1
ATOM 1741 N N . ALA A 1 274 ? 22.864 33.124 61.172 1.00 22.06 251 ALA A N 1
ATOM 1742 C CA . ALA A 1 274 ? 23.254 34.473 61.563 1.00 17.55 251 ALA A CA 1
ATOM 1743 C C . ALA A 1 274 ? 22.665 35.500 60.609 1.00 22.96 251 ALA A C 1
ATOM 1744 O O . ALA A 1 274 ? 22.085 36.505 61.036 1.00 25.93 251 ALA A O 1
ATOM 1746 N N . ALA A 1 275 ? 22.789 35.246 59.300 1.00 21.62 252 ALA A N 1
ATOM 1747 C CA . ALA A 1 275 ? 22.285 36.189 58.308 1.00 24.23 252 ALA A CA 1
ATOM 1748 C C . ALA A 1 275 ? 20.787 36.399 58.442 1.00 18.95 252 ALA A C 1
ATOM 1749 O O . ALA A 1 275 ? 20.294 37.508 58.218 1.00 20.40 252 ALA A O 1
ATOM 1751 N N . PHE A 1 276 ? 20.044 35.357 58.800 1.00 18.65 253 PHE A N 1
ATOM 1752 C CA . PHE A 1 276 ? 18.595 35.464 58.888 1.00 18.63 253 PHE A CA 1
ATOM 1753 C C . PHE A 1 276 ? 18.104 35.324 60.324 1.00 25.09 253 PHE A C 1
ATOM 1754 O O . PHE A 1 276 ? 16.945 34.941 60.552 1.00 19.41 253 PHE A O 1
ATOM 1762 N N . GLU A 1 277 ? 18.965 35.637 61.298 1.00 24.68 254 GLU A N 1
ATOM 1763 C CA . GLU A 1 277 ? 18.523 35.781 62.681 1.00 17.75 254 GLU A CA 1
ATOM 1764 C C . GLU A 1 277 ? 17.300 36.675 62.721 1.00 15.56 254 GLU A C 1
ATOM 1765 O O . GLU A 1 277 ? 17.281 37.740 62.103 1.00 19.49 254 GLU A O 1
ATOM 1767 N N . GLY A 1 278 ? 16.249 36.213 63.381 1.00 16.84 255 GLY A N 1
ATOM 1768 C CA . GLY A 1 278 ? 15.044 37.005 63.501 1.00 18.32 255 GLY A CA 1
ATOM 1769 C C . GLY A 1 278 ? 13.950 36.719 62.486 1.00 19.74 255 GLY A C 1
ATOM 1770 O O . GLY A 1 278 ? 12.844 37.241 62.648 1.00 20.41 255 GLY A O 1
ATOM 1771 N N . TYR A 1 279 ? 14.209 35.922 61.452 1.00 19.39 256 TYR A N 1
ATOM 1772 C CA . TYR A 1 279 ? 13.174 35.614 60.465 1.00 17.50 256 TYR A CA 1
ATOM 1773 C C . TYR A 1 279 ? 12.228 34.525 60.972 1.00 17.16 256 TYR A C 1
ATOM 1774 O O . TYR A 1 279 ? 12.618 33.657 61.757 1.00 14.11 256 TYR A O 1
ATOM 1783 N N . HIS A 1 280 ? 10.976 34.571 60.485 1.00 14.91 257 HIS A N 1
ATOM 1784 C CA . HIS A 1 280 ? 9.849 33.667 60.716 1.00 15.10 257 HIS A CA 1
ATOM 1785 C C . HIS A 1 280 ? 10.260 32.194 60.774 1.00 15.33 257 HIS A C 1
ATOM 1786 O O . HIS A 1 280 ? 11.141 31.767 60.022 1.00 12.86 257 HIS A O 1
ATOM 1793 N N . PRO A 1 281 ? 9.635 31.384 61.664 1.00 19.98 258 PRO A N 1
ATOM 1794 C CA . PRO A 1 281 ? 9.963 29.947 61.752 1.00 14.95 258 PRO A CA 1
ATOM 1795 C C . PRO A 1 281 ? 10.074 29.216 60.422 1.00 13.58 258 PRO A C 1
ATOM 1796 O O . PRO A 1 281 ? 10.938 28.348 60.265 1.00 15.21 258 PRO A O 1
ATOM 1800 N N . THR A 1 282 ? 9.201 29.548 59.467 1.00 12.97 259 THR A N 1
ATOM 1801 C CA . THR A 1 282 ? 9.266 28.924 58.147 1.00 14.78 259 THR A CA 1
ATOM 1802 C C . THR A 1 282 ? 10.647 29.092 57.522 1.00 18.90 259 THR A C 1
ATOM 1803 O O . THR A 1 282 ? 11.196 28.143 56.950 1.00 14.63 259 THR A O 1
ATOM 1807 N N . VAL A 1 283 ? 11.235 30.286 57.642 1.00 18.28 260 VAL A N 1
ATOM 1808 C CA . VAL A 1 283 ? 12.562 30.515 57.080 1.00 13.54 260 VAL A CA 1
ATOM 1809 C C . VAL A 1 283 ? 13.615 29.691 57.822 1.00 15.55 260 VAL A C 1
ATOM 1810 O O . VAL A 1 283 ? 14.520 29.107 57.206 1.00 9.61 260 VAL A O 1
ATOM 1814 N N . GLN A 1 284 ? 13.513 29.617 59.151 1.00 15.86 261 GLN A N 1
ATOM 1815 C CA . GLN A 1 284 ? 14.475 28.818 59.904 1.00 17.24 261 GLN A CA 1
ATOM 1816 C C . GLN A 1 284 ? 14.375 27.346 59.525 1.00 14.58 261 GLN A C 1
ATOM 1817 O O . GLN A 1 284 ? 15.386 26.639 59.495 1.00 17.89 261 GLN A O 1
ATOM 1823 N N . LYS A 1 285 ? 13.159 26.862 59.256 1.00 11.82 262 LYS A N 1
ATOM 1824 C CA . LYS A 1 285 ? 12.996 25.472 58.850 1.00 16.45 262 LYS A CA 1
ATOM 1825 C C . LYS A 1 285 ? 13.635 25.225 57.490 1.00 18.50 262 LYS A C 1
ATOM 1826 O O . LYS A 1 285 ? 14.200 24.155 57.258 1.00 12.35 262 LYS A O 1
ATOM 1832 N N . LEU A 1 286 ? 13.551 26.208 56.580 1.00 13.07 263 LEU A N 1
ATOM 1833 C CA . LEU A 1 286 ? 14.218 26.103 55.282 1.00 13.74 263 LEU A CA 1
ATOM 1834 C C . LEU A 1 286 ? 15.728 26.007 55.444 1.00 14.73 263 LEU A C 1
ATOM 1835 O O . LEU A 1 286 ? 16.381 25.139 54.849 1.00 15.96 263 LEU A O 1
ATOM 1840 N N . ILE A 1 287 ? 16.307 26.923 56.223 1.00 14.59 264 ILE A N 1
ATOM 1841 C CA . ILE A 1 287 ? 17.740 26.873 56.496 1.00 19.44 264 ILE A CA 1
ATOM 1842 C C . ILE A 1 287 ? 18.109 25.531 57.115 1.00 21.72 264 ILE A C 1
ATOM 1843 O O . ILE A 1 287 ? 19.081 24.882 56.703 1.00 17.98 264 ILE A O 1
ATOM 1848 N N . ASP A 1 288 ? 17.313 25.074 58.092 1.00 17.79 265 ASP A N 1
ATOM 1849 C CA . ASP A 1 288 ? 17.617 23.804 58.745 1.00 21.20 265 ASP A CA 1
ATOM 1850 C C . ASP A 1 288 ? 17.519 22.632 57.778 1.00 21.44 265 ASP A C 1
ATOM 1851 O O . ASP A 1 288 ? 18.222 21.632 57.954 1.00 19.87 265 ASP A O 1
ATOM 1856 N N . ALA A 1 289 ? 16.667 22.732 56.753 1.00 17.66 266 ALA A N 1
ATOM 1857 C CA . ALA A 1 289 ? 16.444 21.625 55.826 1.00 14.80 266 ALA A CA 1
ATOM 1858 C C . ALA A 1 289 ? 17.458 21.569 54.694 1.00 19.25 266 ALA A C 1
ATOM 1859 O O . ALA A 1 289 ? 17.358 20.680 53.844 1.00 19.05 266 ALA A O 1
ATOM 1861 N N . THR A 1 290 ? 18.430 22.478 54.656 1.00 23.35 267 THR A N 1
ATOM 1862 C CA . THR A 1 290 ? 19.399 22.490 53.566 1.00 24.75 267 THR A CA 1
ATOM 1863 C C . THR A 1 290 ? 20.457 21.412 53.762 1.00 28.00 267 THR A C 1
ATOM 1864 O O . THR A 1 290 ? 20.787 21.025 54.888 1.00 27.42 267 THR A O 1
ATOM 1868 N N . GLU A 1 291 ? 21.009 20.945 52.648 1.00 27.57 268 GLU A N 1
ATOM 1869 C CA . GLU A 1 291 ? 22.155 20.044 52.666 1.00 35.17 268 GLU A CA 1
ATOM 1870 C C . GLU A 1 291 ? 23.434 20.707 52.190 1.00 33.25 268 GLU A C 1
ATOM 1871 O O . GLU A 1 291 ? 24.485 20.520 52.803 1.00 38.11 268 GLU A O 1
ATOM 1877 N N . SER A 1 292 ? 23.365 21.479 51.109 1.00 29.93 269 SER A N 1
ATOM 1878 C CA . SER A 1 292 ? 24.499 22.234 50.600 1.00 31.90 269 SER A CA 1
ATOM 1879 C C . SER A 1 292 ? 24.019 23.612 50.175 1.00 26.34 269 SER A C 1
ATOM 1880 O O . SER A 1 292 ? 22.983 23.735 49.518 1.00 27.09 269 SER A O 1
ATOM 1883 N N . ILE A 1 293 ? 24.769 24.638 50.560 1.00 23.60 270 ILE A N 1
ATOM 1884 C CA . ILE A 1 293 ? 24.455 26.031 50.264 1.00 25.29 270 ILE A CA 1
ATOM 1885 C C . ILE A 1 293 ? 25.672 26.633 49.580 1.00 27.48 270 ILE A C 1
ATOM 1886 O O . ILE A 1 293 ? 26.804 26.406 50.021 1.00 31.30 270 ILE A O 1
ATOM 1891 N N . THR A 1 294 ? 25.448 27.383 48.502 1.00 24.38 271 THR A N 1
ATOM 1892 C CA . THR A 1 294 ? 26.524 28.106 47.837 1.00 20.78 271 THR A CA 1
ATOM 1893 C C . THR A 1 294 ? 26.218 29.599 47.853 1.00 25.89 271 THR A C 1
ATOM 1894 O O . THR A 1 294 ? 25.057 30.013 47.910 1.00 22.54 271 THR A O 1
ATOM 1898 N N . LYS A 1 295 ? 27.279 30.401 47.810 1.00 21.95 272 LYS A N 1
ATOM 1899 C CA . LYS A 1 295 ? 27.214 31.841 48.014 1.00 22.37 272 LYS A CA 1
ATOM 1900 C C . LYS A 1 295 ? 27.873 32.540 46.831 1.00 23.08 272 LYS A C 1
ATOM 1901 O O . LYS A 1 295 ? 29.017 32.223 46.489 1.00 25.48 272 LYS A O 1
ATOM 1907 N N . TRP A 1 296 ? 27.163 33.495 46.218 1.00 22.87 273 TRP A N 1
ATOM 1908 C CA . TRP A 1 296 ? 27.548 34.105 44.941 1.00 20.26 273 TRP A CA 1
ATOM 1909 C C . TRP A 1 296 ? 27.653 35.618 45.069 1.00 20.13 273 TRP A C 1
ATOM 1910 O O . TRP A 1 296 ? 26.729 36.255 45.592 1.00 22.49 273 TRP A O 1
ATOM 1921 N N . PRO A 1 297 ? 28.723 36.233 44.568 1.00 22.31 274 PRO A N 1
ATOM 1922 C CA . PRO A 1 297 ? 28.897 37.679 44.754 1.00 20.95 274 PRO A CA 1
ATOM 1923 C C . PRO A 1 297 ? 28.076 38.478 43.753 1.00 21.60 274 PRO A C 1
ATOM 1924 O O . PRO A 1 297 ? 27.950 38.108 42.584 1.00 23.32 274 PRO A O 1
ATOM 1928 N N . LEU A 1 298 ? 27.478 39.564 44.241 1.00 20.26 275 LEU A N 1
ATOM 1929 C CA . LEU A 1 298 ? 26.664 40.464 43.434 1.00 22.66 275 LEU A CA 1
ATOM 1930 C C . LEU A 1 298 ? 27.331 41.832 43.379 1.00 28.44 275 LEU A C 1
ATOM 1931 O O . LEU A 1 298 ? 27.819 42.334 44.398 1.00 21.77 275 LEU A O 1
ATOM 1936 N N . ARG A 1 299 ? 27.351 42.436 42.191 1.00 23.10 276 ARG A N 1
ATOM 1937 C CA . ARG A 1 299 ? 28.029 43.715 42.021 1.00 24.45 276 ARG A CA 1
ATOM 1938 C C . ARG A 1 299 ? 27.299 44.832 42.751 1.00 24.25 276 ARG A C 1
ATOM 1939 O O . ARG A 1 299 ? 26.070 44.832 42.869 1.00 24.04 276 ARG A O 1
ATOM 1947 N N . ASN A 1 300 ? 28.076 45.814 43.223 1.00 21.55 277 ASN A N 1
ATOM 1948 C CA . ASN A 1 300 ? 27.479 47.004 43.813 1.00 24.65 277 ASN A CA 1
ATOM 1949 C C . ASN A 1 300 ? 26.977 47.983 42.762 1.00 23.93 277 ASN A C 1
ATOM 1950 O O . ASN A 1 300 ? 26.095 48.792 43.069 1.00 26.46 277 ASN A O 1
ATOM 1955 N N . ARG A 1 301 ? 27.509 47.925 41.537 1.00 22.43 278 ARG A N 1
ATOM 1956 C CA . ARG A 1 301 ? 27.079 48.822 40.470 1.00 21.55 278 ARG A CA 1
ATOM 1957 C C . ARG A 1 301 ? 27.312 48.156 39.118 1.00 22.48 278 ARG A C 1
ATOM 1958 O O . ARG A 1 301 ? 27.975 47.119 39.014 1.00 19.23 278 ARG A O 1
ATOM 1966 N N . ASN A 1 302 ? 26.754 48.773 38.081 1.00 16.56 279 ASN A N 1
ATOM 1967 C CA . ASN A 1 302 ? 26.822 48.310 36.705 1.00 15.11 279 ASN A CA 1
ATOM 1968 C C . ASN A 1 302 ? 26.929 49.512 35.779 1.00 15.07 279 ASN A C 1
ATOM 1969 O O . ASN A 1 302 ? 26.498 50.614 36.133 1.00 13.54 279 ASN A O 1
ATOM 1974 N N . PRO A 1 303 ? 27.491 49.330 34.588 1.00 14.76 280 PRO A N 1
ATOM 1975 C CA . PRO A 1 303 ? 27.595 50.444 33.644 1.00 15.59 280 PRO A CA 1
ATOM 1976 C C . PRO A 1 303 ? 26.280 50.632 32.902 1.00 17.18 280 PRO A C 1
ATOM 1977 O O . PRO A 1 303 ? 25.341 49.840 33.023 1.00 11.18 280 PRO A O 1
ATOM 1981 N N . LEU A 1 304 ? 26.236 51.706 32.117 1.00 15.84 281 LEU A N 1
ATOM 1982 C CA . LEU A 1 304 ? 25.068 52.052 31.321 1.00 13.17 281 LEU A CA 1
ATOM 1983 C C . LEU A 1 304 ? 24.949 51.147 30.096 1.00 13.04 281 LEU A C 1
ATOM 1984 O O . LEU A 1 304 ? 25.939 50.564 29.649 1.00 11.11 281 LEU A O 1
ATOM 1989 N N . PRO A 1 305 ? 23.740 51.026 29.530 1.00 13.07 282 PRO A N 1
ATOM 1990 C CA . PRO A 1 305 ? 23.543 50.120 28.390 1.00 10.93 282 PRO A CA 1
ATOM 1991 C C . PRO A 1 305 ? 24.431 50.463 27.199 1.00 12.63 282 PRO A C 1
ATOM 1992 O O . PRO A 1 305 ? 24.670 51.629 26.882 1.00 14.31 282 PRO A O 1
ATOM 1996 N N . LEU A 1 306 ? 24.927 49.418 26.547 1.00 11.25 283 LEU A N 1
ATOM 1997 C CA . LEU A 1 306 ? 25.570 49.509 25.245 1.00 9.83 283 LEU A CA 1
ATOM 1998 C C . LEU A 1 306 ? 24.796 48.587 24.318 1.00 12.72 283 LEU A C 1
ATOM 1999 O O . LEU A 1 306 ? 24.736 47.378 24.562 1.00 7.87 283 LEU A O 1
ATOM 2004 N N . TRP A 1 307 ? 24.161 49.155 23.291 1.00 6.50 284 TRP A N 1
ATOM 2005 C CA . TRP A 1 307 ? 23.284 48.346 22.454 1.00 9.47 284 TRP A CA 1
ATOM 2006 C C . TRP A 1 307 ? 24.014 47.771 21.236 1.00 13.69 284 TRP A C 1
ATOM 2007 O O . TRP A 1 307 ? 23.896 46.576 20.936 1.00 8.23 284 TRP A O 1
ATOM 2018 N N . SER A 1 308 ? 24.778 48.596 20.529 1.00 8.52 285 SER A N 1
ATOM 2019 C CA . SER A 1 308 ? 25.496 48.117 19.358 1.00 11.26 285 SER A CA 1
ATOM 2020 C C . SER A 1 308 ? 26.612 49.096 19.040 1.00 13.61 285 SER A C 1
ATOM 2021 O O . SER A 1 308 ? 26.646 50.216 19.556 1.00 10.69 285 SER A O 1
ATOM 2024 N N . ARG A 1 309 ? 27.540 48.639 18.206 1.00 10.59 286 ARG A N 1
ATOM 2025 C CA . ARG A 1 309 ? 28.548 49.503 17.597 1.00 12.04 286 ARG A CA 1
ATOM 2026 C C . ARG A 1 309 ? 29.047 48.791 16.346 1.00 11.08 286 ARG A C 1
ATOM 2027 O O . ARG A 1 309 ? 29.574 47.675 16.437 1.00 8.01 286 ARG A O 1
ATOM 2035 N N . GLY A 1 310 ? 28.869 49.416 15.192 1.00 10.27 287 GLY A N 1
ATOM 2036 C CA . GLY A 1 310 ? 29.298 48.788 13.946 1.00 12.23 287 GLY A CA 1
ATOM 2037 C C . GLY A 1 310 ? 28.568 47.478 13.701 1.00 9.69 287 GLY A C 1
ATOM 2038 O O . GLY A 1 310 ? 27.338 47.390 13.783 1.00 9.91 287 GLY A O 1
ATOM 2039 N N . ARG A 1 311 ? 29.335 46.432 13.410 1.00 14.68 288 ARG A N 1
ATOM 2040 C CA . ARG A 1 311 ? 28.794 45.100 13.155 1.00 12.02 288 ARG A CA 1
ATOM 2041 C C . ARG A 1 311 ? 28.549 44.290 14.427 1.00 16.34 288 ARG A C 1
ATOM 2042 O O . ARG A 1 311 ? 28.195 43.102 14.330 1.00 9.15 288 ARG A O 1
ATOM 2050 N N . LEU A 1 312 ? 28.734 44.892 15.604 1.00 9.79 289 LEU A N 1
ATOM 2051 C CA . LEU A 1 312 ? 28.556 44.208 16.879 1.00 9.16 289 LEU A CA 1
ATOM 2052 C C . LEU A 1 312 ? 27.284 44.704 17.545 1.00 10.10 289 LEU A C 1
ATOM 2053 O O . LEU A 1 312 ? 27.017 45.906 17.563 1.00 8.21 289 LEU A O 1
ATOM 2058 N N . VAL A 1 313 ? 26.491 43.774 18.076 1.00 9.42 290 VAL A N 1
ATOM 2059 C CA . VAL A 1 313 ? 25.256 44.102 18.779 1.00 7.79 290 VAL A CA 1
ATOM 2060 C C . VAL A 1 313 ? 25.228 43.289 20.074 1.00 12.12 290 VAL A C 1
ATOM 2061 O O . VAL A 1 313 ? 25.799 42.196 20.147 1.00 11.65 290 VAL A O 1
ATOM 2065 N N . LEU A 1 314 ? 24.594 43.833 21.116 1.00 9.27 291 LEU A N 1
ATOM 2066 C CA . LEU A 1 314 ? 24.647 43.213 22.437 1.00 11.14 291 LEU A CA 1
ATOM 2067 C C . LEU A 1 314 ? 23.244 42.929 22.961 1.00 11.10 291 LEU A C 1
ATOM 2068 O O . LEU A 1 314 ? 22.293 43.656 22.660 1.00 8.90 291 LEU A O 1
ATOM 2073 N N . LEU A 1 315 ? 23.125 41.886 23.783 1.00 8.66 292 LEU A N 1
ATOM 2074 C CA . LEU A 1 315 ? 21.865 41.618 24.464 1.00 9.63 292 LEU A CA 1
ATOM 2075 C C . LEU A 1 315 ? 22.134 41.181 25.900 1.00 9.10 292 LEU A C 1
ATOM 2076 O O . LEU A 1 315 ? 23.277 40.956 26.306 1.00 8.75 292 LEU A O 1
ATOM 2081 N N . GLY A 1 316 ? 21.052 41.061 26.673 1.00 11.85 293 GLY A N 1
ATOM 2082 C CA . GLY A 1 316 ? 21.134 40.553 28.036 1.00 12.05 293 GLY A CA 1
ATOM 2083 C C . GLY A 1 316 ? 22.106 41.334 28.901 1.00 10.70 293 GLY A C 1
ATOM 2084 O O . GLY A 1 316 ? 22.276 42.549 28.754 1.00 9.58 293 GLY A O 1
ATOM 2085 N N . ASP A 1 317 ? 22.764 40.606 29.817 1.00 11.52 294 ASP A N 1
ATOM 2086 C CA . ASP A 1 317 ? 23.645 41.217 30.816 1.00 10.06 294 ASP A CA 1
ATOM 2087 C C . ASP A 1 317 ? 24.810 41.970 30.176 1.00 14.11 294 ASP A C 1
ATOM 2088 O O . ASP A 1 317 ? 25.315 42.938 30.759 1.00 7.21 294 ASP A O 1
ATOM 2093 N N . ALA A 1 318 ? 25.262 41.532 28.996 1.00 11.07 295 ALA A N 1
ATOM 2094 C CA . ALA A 1 318 ? 26.301 42.265 28.272 1.00 11.44 295 ALA A CA 1
ATOM 2095 C C . ALA A 1 318 ? 25.832 43.659 27.879 1.00 12.61 295 ALA A C 1
ATOM 2096 O O . ALA A 1 318 ? 26.615 44.615 27.872 1.00 11.35 295 ALA A O 1
ATOM 2098 N N . CYS A 1 319 ? 24.558 43.787 27.535 1.00 10.78 296 CYS A N 1
ATOM 2099 C CA . CYS A 1 319 ? 24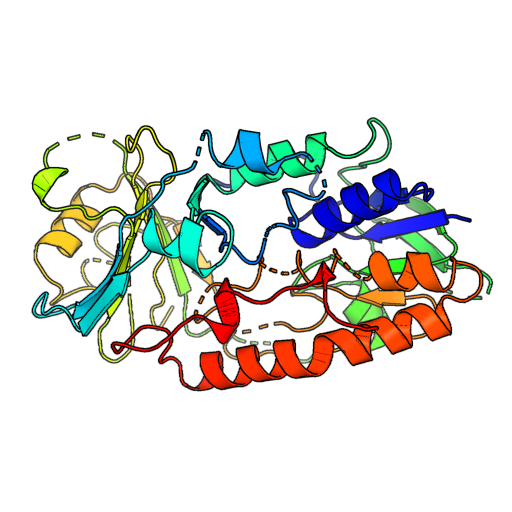.015 45.042 27.028 1.00 8.92 296 CYS A CA 1
ATOM 2100 C C . CYS A 1 319 ? 23.643 45.988 28.159 1.00 11.74 296 CYS A C 1
ATOM 2101 O O . CYS A 1 319 ? 24.109 47.133 28.206 1.00 12.19 296 CYS A O 1
ATOM 2104 N N . HIS A 1 320 ? 22.789 45.528 29.073 1.00 9.26 297 HIS A N 1
ATOM 2105 C CA . HIS A 1 320 ? 22.207 46.379 30.111 1.00 10.62 297 HIS A CA 1
ATOM 2106 C C . HIS A 1 320 ? 22.320 45.698 31.475 1.00 12.69 297 HIS A C 1
ATOM 2107 O O . HIS A 1 320 ? 21.312 45.351 32.104 1.00 8.42 297 HIS A O 1
ATOM 2114 N N . PRO A 1 321 ? 23.542 45.489 31.969 1.00 11.66 298 PRO A N 1
ATOM 2115 C CA . PRO A 1 321 ? 23.683 44.843 33.279 1.00 13.21 298 PRO A CA 1
ATOM 2116 C C . PRO A 1 321 ? 23.009 45.677 34.364 1.00 19.46 298 PRO A C 1
ATOM 2117 O O . PRO A 1 321 ? 23.019 46.913 34.326 1.00 11.42 298 PRO A O 1
ATOM 2129 N N . LYS A 1 323 ? 21.326 45.369 38.801 1.00 19.42 300 LYS A N 1
ATOM 2130 C CA . LYS A 1 323 ? 21.156 44.563 40.002 1.00 19.85 300 LYS A CA 1
ATOM 2131 C C . LYS A 1 323 ? 19.965 43.620 39.842 1.00 19.65 300 LYS A C 1
ATOM 2132 O O . LYS A 1 323 ? 18.935 44.006 39.278 1.00 24.09 300 LYS A O 1
ATOM 2138 N N . PRO A 1 324 ? 20.058 42.401 40.356 1.00 19.19 301 PRO A N 1
ATOM 2139 C CA . PRO A 1 324 ? 18.975 41.421 40.175 1.00 19.16 301 PRO A CA 1
ATOM 2140 C C . PRO A 1 324 ? 17.768 41.626 41.078 1.00 26.30 301 PRO A C 1
ATOM 2141 O O . PRO A 1 324 ? 17.113 40.644 41.443 1.00 25.61 301 PRO A O 1
ATOM 2145 N N . HIS A 1 325 ? 17.460 42.873 41.449 1.00 28.58 302 HIS A N 1
ATOM 2146 C CA . HIS A 1 325 ? 16.376 43.117 42.400 1.00 27.03 302 HIS A CA 1
ATOM 2147 C C . HIS A 1 325 ? 15.053 42.563 41.887 1.00 26.96 302 HIS A C 1
ATOM 2148 O O . HIS A 1 325 ? 14.291 41.941 42.641 1.00 23.84 302 HIS A O 1
ATOM 2163 N N . ALA A 1 327 ? 14.615 40.341 39.462 1.00 27.53 304 ALA A N 1
ATOM 2164 C CA . ALA A 1 327 ? 14.750 38.960 39.000 1.00 21.82 304 ALA A CA 1
ATOM 2165 C C . ALA A 1 327 ? 14.071 38.746 37.647 1.00 22.02 304 ALA A C 1
ATOM 2166 O O . ALA A 1 327 ? 13.399 37.738 37.413 1.00 24.76 304 ALA A O 1
ATOM 2168 N N . GLN A 1 328 ? 14.239 39.709 36.742 1.00 14.42 305 GLN A N 1
ATOM 2169 C CA . GLN A 1 328 ? 13.745 39.569 35.372 1.00 17.03 305 GLN A CA 1
ATOM 2170 C C . GLN A 1 328 ? 14.862 39.641 34.328 1.00 12.78 305 GLN A C 1
ATOM 2171 O O . GLN A 1 328 ? 14.567 39.721 33.125 1.00 11.97 305 GLN A O 1
ATOM 2173 N N . GLY A 1 329 ? 16.133 39.539 34.747 1.00 11.12 306 GLY A N 1
ATOM 2174 C CA . GLY A 1 329 ? 17.242 39.749 33.815 1.00 11.38 306 GLY A CA 1
ATOM 2175 C C . GLY A 1 329 ? 17.296 38.733 32.682 1.00 10.15 306 GLY A C 1
ATOM 2176 O O . GLY A 1 329 ? 17.525 39.092 31.524 1.00 7.81 306 GLY A O 1
ATOM 2177 N N . ALA A 1 330 ? 17.101 37.449 32.993 1.00 10.22 307 ALA A N 1
ATOM 2178 C CA . ALA A 1 330 ? 17.052 36.460 31.918 1.00 9.32 307 ALA A CA 1
ATOM 2179 C C . ALA A 1 330 ? 15.870 36.731 30.999 1.00 11.28 307 ALA A C 1
ATOM 21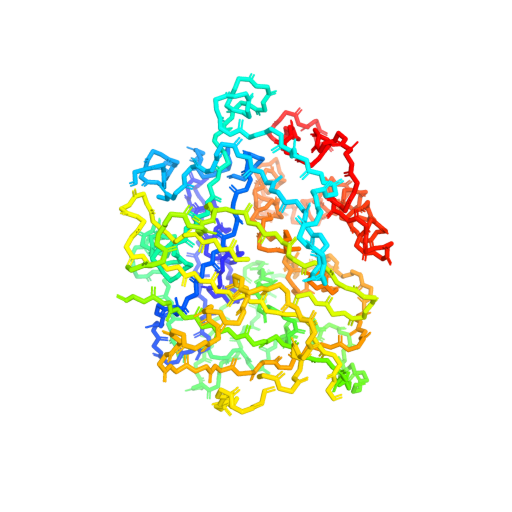80 O O . ALA A 1 330 ? 15.998 36.664 29.772 1.00 7.66 307 ALA A O 1
ATOM 2182 N N . CYS A 1 331 ? 14.708 37.039 31.584 1.00 9.82 308 CYS A N 1
ATOM 2183 C CA . CYS A 1 331 ? 13.539 37.417 30.796 1.00 10.17 308 CYS A CA 1
ATOM 2184 C C . CYS A 1 331 ? 13.835 38.599 29.877 1.00 9.23 308 CYS A C 1
ATOM 2185 O O . CYS A 1 331 ? 13.482 38.571 28.689 1.00 9.45 308 CYS A O 1
ATOM 2196 N N . ALA A 1 333 ? 16.829 39.391 28.739 1.00 8.86 310 ALA A N 1
ATOM 2197 C CA . ALA A 1 333 ? 17.726 38.839 27.725 1.00 12.49 310 ALA A CA 1
ATOM 2198 C C . ALA A 1 333 ? 16.951 38.141 26.603 1.00 9.30 310 ALA A C 1
ATOM 2199 O O . ALA A 1 333 ? 17.275 38.293 25.422 1.00 8.00 310 ALA A O 1
ATOM 2201 N N . ILE A 1 334 ? 15.932 37.361 26.956 1.00 9.25 311 ILE A N 1
ATOM 2202 C CA . ILE A 1 334 ? 15.157 36.654 25.941 1.00 9.78 311 ILE A CA 1
ATOM 2203 C C . ILE A 1 334 ? 14.290 37.637 25.159 1.00 8.46 311 ILE A C 1
ATOM 2204 O O . ILE A 1 334 ? 14.147 37.518 23.937 1.00 7.59 311 ILE A O 1
ATOM 2209 N N . GLU A 1 335 ? 13.747 38.657 25.837 1.00 10.91 312 GLU A N 1
ATOM 2210 C CA . GLU A 1 335 ? 13.050 39.724 25.126 1.00 10.51 312 GLU A CA 1
ATOM 2211 C C . GLU A 1 335 ? 13.974 40.424 24.138 1.00 10.42 312 GLU A C 1
ATOM 2212 O O . GLU A 1 335 ? 13.556 40.740 23.015 1.00 7.24 312 GLU A O 1
ATOM 2218 N N . ASP A 1 336 ? 15.231 40.678 24.540 1.00 11.05 313 ASP A N 1
ATOM 2219 C CA . ASP A 1 336 ? 16.218 41.264 23.627 1.00 8.08 313 ASP A CA 1
ATOM 2220 C C . ASP A 1 336 ? 16.377 40.399 22.387 1.00 10.68 313 ASP A C 1
ATOM 2221 O O . ASP A 1 336 ? 16.367 40.893 21.252 1.00 6.61 313 ASP A O 1
ATOM 2226 N N . ALA A 1 337 ? 16.546 39.093 22.600 1.00 8.69 314 ALA A N 1
ATOM 2227 C CA . ALA A 1 337 ? 16.731 38.158 21.502 1.00 6.35 314 ALA A CA 1
ATOM 2228 C C . ALA A 1 337 ? 15.544 38.199 20.543 1.00 8.50 314 ALA A C 1
ATOM 2229 O O . ALA A 1 337 ? 15.718 38.265 19.321 1.00 9.90 314 ALA A O 1
ATOM 2231 N N . ALA A 1 338 ? 14.323 38.174 21.086 1.00 6.47 315 ALA A N 1
ATOM 2232 C CA . ALA A 1 338 ? 13.132 38.206 20.243 1.00 9.37 315 ALA A CA 1
ATOM 2233 C C . ALA A 1 338 ? 13.033 39.512 19.454 1.00 11.30 315 ALA A C 1
ATOM 2234 O O . ALA A 1 338 ? 12.668 39.507 18.267 1.00 8.28 315 ALA A O 1
ATOM 2244 N N . LEU A 1 340 ? 15.510 41.750 18.712 1.00 9.66 317 LEU A N 1
ATOM 2245 C CA . LEU A 1 340 ? 16.608 41.757 17.752 1.00 11.82 317 LEU A CA 1
ATOM 2246 C C . LEU A 1 340 ? 16.271 40.923 16.517 1.00 9.92 317 LEU A C 1
ATOM 2247 O O . LEU A 1 340 ? 16.513 41.354 15.386 1.00 6.42 317 LEU A O 1
ATOM 2252 N N . THR A 1 341 ? 15.692 39.734 16.725 1.00 9.98 318 THR A N 1
ATOM 2253 C CA . THR A 1 341 ? 15.272 38.883 15.612 1.00 10.67 318 THR A CA 1
ATOM 2254 C C . THR A 1 341 ? 14.210 39.568 14.760 1.00 10.02 318 THR A C 1
ATOM 2255 O O . THR A 1 341 ? 14.283 39.534 13.525 1.00 8.04 318 THR A O 1
ATOM 2259 N N . ARG A 1 342 ? 13.214 40.197 15.397 1.00 9.26 319 ARG A N 1
ATOM 2260 C CA . ARG A 1 342 ? 12.213 40.926 14.622 1.00 10.86 319 ARG A CA 1
ATOM 2261 C C . ARG A 1 342 ? 12.869 42.007 13.770 1.00 12.26 319 ARG A C 1
ATOM 2262 O O . ARG A 1 342 ? 12.480 42.220 12.616 1.00 13.34 319 ARG A O 1
ATOM 2270 N N . CYS A 1 343 ? 13.887 42.685 14.315 1.00 10.31 320 CYS A N 1
ATOM 2271 C CA . CYS A 1 343 ? 14.505 43.788 13.582 1.00 10.41 320 CYS A CA 1
ATOM 2272 C C . CYS A 1 343 ? 15.358 43.286 12.424 1.00 12.40 320 CYS A C 1
ATOM 2273 O O . CYS A 1 343 ? 15.306 43.849 11.324 1.00 12.81 320 CYS A O 1
ATOM 2276 N N . LEU A 1 344 ? 16.153 42.233 12.650 1.00 10.55 321 LEU A N 1
ATOM 2277 C CA . LEU A 1 344 ? 16.924 41.657 11.556 1.00 10.08 321 LEU A CA 1
ATOM 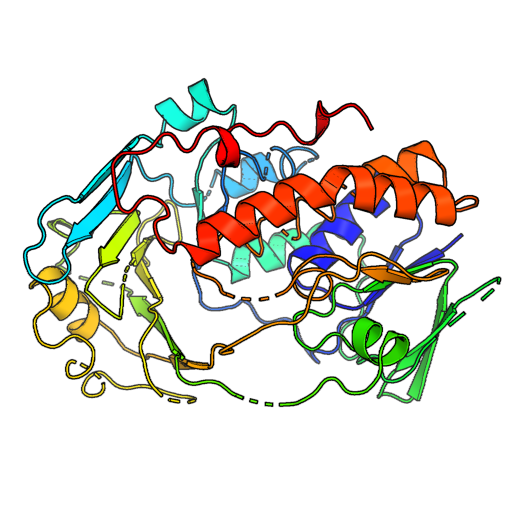2278 C C . LEU A 1 344 ? 16.016 41.034 10.508 1.00 17.41 321 LEU A C 1
ATOM 2279 O O . LEU A 1 344 ? 16.372 41.004 9.322 1.00 14.03 321 LEU A O 1
ATOM 2284 N N . GLN A 1 345 ? 14.839 40.549 10.920 1.00 16.29 322 GLN A N 1
ATOM 2285 C CA . GLN A 1 345 ? 13.858 40.074 9.948 1.00 17.93 322 GLN A CA 1
ATOM 2286 C C . GLN A 1 345 ? 13.340 41.212 9.068 1.00 17.75 322 GLN A C 1
ATOM 2287 O O . GLN A 1 345 ? 13.085 41.010 7.877 1.00 14.05 322 GLN A O 1
ATOM 2293 N N . GLU A 1 346 ? 13.159 42.407 9.636 1.00 14.02 323 GLU A N 1
ATOM 2294 C CA . GLU A 1 346 ? 12.705 43.538 8.829 1.00 20.44 323 GLU A CA 1
ATOM 2295 C C . GLU A 1 346 ? 13.757 43.956 7.808 1.00 18.29 323 GLU A C 1
ATOM 2296 O O . GLU A 1 346 ? 13.452 44.122 6.621 1.00 19.98 323 GLU A O 1
ATOM 2302 N N . THR A 1 347 ? 15.003 44.139 8.256 1.00 16.43 324 THR A N 1
ATOM 2303 C CA . THR A 1 347 ? 16.028 44.783 7.441 1.00 16.29 324 THR A CA 1
ATOM 2304 C C . THR A 1 347 ? 16.875 43.813 6.640 1.00 14.43 324 THR A C 1
ATOM 2305 O O . THR A 1 347 ? 17.564 44.249 5.715 1.00 18.95 324 THR A O 1
ATOM 2309 N N . GLY A 1 348 ? 16.873 42.530 6.989 1.00 15.90 325 GLY A N 1
ATOM 2310 C CA . GLY A 1 348 ? 17.880 41.620 6.480 1.00 17.23 325 GLY A CA 1
ATOM 2311 C C . GLY A 1 348 ? 19.252 41.889 7.068 1.00 24.56 325 GLY A C 1
ATOM 2312 O O . GLY A 1 348 ? 19.451 42.899 7.756 1.00 18.15 325 GLY A O 1
ATOM 2313 N N . LEU A 1 349 ? 20.212 40.995 6.807 1.00 17.40 326 LEU A N 1
ATOM 2314 C CA . LEU A 1 349 ? 21.542 41.159 7.380 1.00 22.98 326 LEU A CA 1
ATOM 2315 C C . LEU A 1 349 ? 22.356 42.194 6.625 1.00 30.10 326 LEU A C 1
ATOM 2316 O O . LEU A 1 349 ? 23.285 42.783 7.191 1.00 28.16 326 LEU A O 1
ATOM 2321 N N . SER A 1 350 ? 22.022 42.428 5.354 1.00 20.69 327 SER A N 1
ATOM 2322 C CA . SER A 1 350 ? 22.736 43.424 4.572 1.00 26.19 327 SER A CA 1
ATOM 2323 C C . SER A 1 350 ? 22.585 44.817 5.159 1.00 23.25 327 SER A C 1
ATOM 2324 O O . SER A 1 350 ? 23.380 45.707 4.838 1.00 26.99 327 SER A O 1
ATOM 2327 N N . ASP A 1 351 ? 21.572 45.030 5.994 1.00 18.53 328 ASP A N 1
ATOM 2328 C CA . ASP A 1 351 ? 21.342 46.352 6.550 1.00 21.66 328 ASP A CA 1
ATOM 2329 C C . ASP A 1 351 ? 21.364 46.281 8.075 1.00 13.27 328 ASP A C 1
ATOM 2330 O O . ASP A 1 351 ? 20.415 46.688 8.753 1.00 9.73 328 ASP A O 1
ATOM 2335 N N . HIS A 1 352 ? 22.471 45.778 8.611 1.00 13.83 329 HIS A N 1
ATOM 2336 C CA . HIS A 1 352 ? 22.569 45.556 10.050 1.00 18.71 329 HIS A CA 1
ATOM 2337 C C . HIS A 1 352 ? 22.504 46.863 10.835 1.00 16.59 329 HIS A C 1
ATOM 2338 O O . HIS A 1 35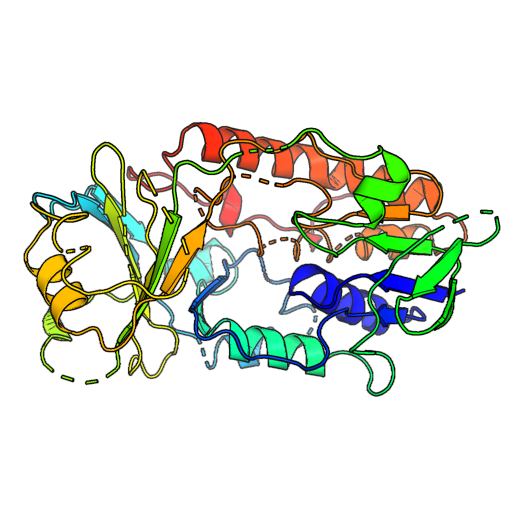2 ? 22.037 46.872 11.985 1.00 11.66 329 HIS A O 1
ATOM 2345 N N . ARG A 1 353 ? 22.972 47.970 10.247 1.00 8.56 330 ARG A N 1
ATOM 2346 C CA . ARG A 1 353 ? 22.957 49.240 10.973 1.00 16.06 330 ARG A CA 1
ATOM 2347 C C . ARG A 1 353 ? 21.527 49.654 11.300 1.00 13.34 330 ARG A C 1
ATOM 2348 O O . ARG A 1 353 ? 21.221 50.017 12.441 1.00 12.43 330 ARG A O 1
ATOM 2350 N N . THR A 1 354 ? 20.620 49.568 10.317 1.00 13.15 331 THR A N 1
ATOM 2351 C CA . THR A 1 354 ? 19.216 49.875 10.586 1.00 11.10 331 THR A CA 1
ATOM 2352 C C . THR A 1 354 ? 18.622 48.895 11.599 1.00 11.77 331 THR A C 1
ATOM 2353 O O . THR A 1 354 ? 17.909 49.303 12.521 1.00 14.39 331 THR A O 1
ATOM 2357 N N . ALA A 1 355 ? 18.908 47.598 11.446 1.00 10.29 332 ALA A N 1
ATOM 2358 C CA . ALA A 1 355 ? 18.408 46.610 12.398 1.00 16.52 332 ALA A CA 1
ATOM 2359 C C . ALA A 1 355 ? 18.854 46.943 13.816 1.00 13.33 332 ALA A C 1
ATOM 2360 O O . ALA A 1 355 ? 18.042 46.933 14.746 1.00 11.13 332 ALA A O 1
ATOM 2362 N N . PHE A 1 356 ? 20.137 47.284 13.999 1.00 10.90 333 PHE A N 1
ATOM 2363 C CA . PHE A 1 356 ? 20.611 47.572 15.347 1.00 10.41 333 PHE A CA 1
ATOM 2364 C C . PHE A 1 356 ? 19.973 48.852 15.890 1.00 11.11 333 PHE A C 1
ATOM 2365 O O . PHE A 1 356 ? 19.653 48.934 17.082 1.00 8.79 333 PHE A O 1
ATOM 2373 N N . ALA A 1 357 ? 19.740 49.846 15.025 1.00 10.34 334 ALA A N 1
ATOM 2374 C CA . ALA A 1 357 ? 19.082 51.072 15.470 1.00 14.42 334 ALA A CA 1
ATOM 2375 C C . ALA A 1 357 ? 17.641 50.802 15.906 1.00 12.67 334 ALA A C 1
ATOM 2376 O O . ALA A 1 357 ? 17.205 51.263 16.970 1.00 12.32 334 ALA A O 1
ATOM 2378 N N . LEU A 1 358 ? 16.887 50.054 15.093 1.00 9.73 335 LEU A N 1
ATOM 2379 C CA . LEU A 1 358 ? 15.524 49.675 15.458 1.00 12.53 335 LEU A CA 1
ATOM 2380 C C . LEU A 1 358 ? 15.501 48.856 16.749 1.00 10.04 335 LEU A C 1
ATOM 2381 O O . LEU A 1 358 ? 14.582 48.995 17.559 1.00 9.45 335 LEU A O 1
ATOM 2386 N N . TYR A 1 359 ? 16.494 47.983 16.937 1.00 11.05 336 TYR A N 1
ATOM 2387 C CA . TYR A 1 359 ? 16.546 47.134 18.127 1.00 13.56 336 TYR A CA 1
ATOM 2388 C C . TYR A 1 359 ? 16.687 47.979 19.395 1.00 10.22 336 TYR A C 1
ATOM 2389 O O . TYR A 1 359 ? 15.888 47.862 20.332 1.00 8.95 336 TYR A O 1
ATOM 2398 N N . GLU A 1 360 ? 17.672 48.877 19.420 1.00 9.50 337 GLU A N 1
ATOM 2399 C CA . GLU A 1 360 ? 17.804 49.779 20.559 1.00 12.99 337 GLU A CA 1
ATOM 2400 C C . GLU A 1 360 ? 16.550 50.624 20.741 1.00 12.28 337 GLU A C 1
ATOM 2401 O O . GLU A 1 360 ? 16.056 50.780 21.865 1.00 7.92 337 GLU A O 1
ATOM 2407 N N . ALA A 1 361 ? 16.015 51.174 19.642 1.00 12.28 338 ALA A N 1
ATOM 2408 C CA . ALA A 1 361 ? 14.837 52.035 19.738 1.00 10.88 338 ALA A CA 1
ATOM 2409 C C . ALA A 1 361 ? 13.643 51.291 20.322 1.00 13.32 338 ALA A C 1
ATOM 2410 O O . ALA A 1 361 ? 12.850 51.875 21.067 1.00 13.67 338 ALA A O 1
ATOM 2412 N N . ASN A 1 362 ? 13.500 50.001 20.015 1.00 13.34 339 ASN A N 1
ATOM 2413 C CA . ASN A 1 362 ? 12.327 49.264 20.491 1.00 13.85 339 ASN A CA 1
ATOM 2414 C C . ASN A 1 362 ? 12.547 48.560 21.831 1.00 13.28 339 ASN A C 1
ATOM 2415 O O . ASN A 1 362 ? 11.607 47.937 22.349 1.00 16.92 339 ASN A O 1
ATOM 2420 N N . ARG A 1 363 ? 13.738 48.680 22.425 1.00 12.67 340 ARG A N 1
ATOM 2421 C CA . ARG A 1 363 ? 14.033 48.094 23.728 1.00 12.20 340 ARG A CA 1
ATOM 2422 C C . ARG A 1 363 ? 14.410 49.096 24.820 1.00 14.32 340 ARG A C 1
ATOM 2423 O O . ARG A 1 363 ? 14.282 48.758 26.003 1.00 12.71 340 ARG A O 1
ATOM 2431 N N . LYS A 1 364 ? 14.864 50.306 24.476 1.00 12.05 341 LYS A N 1
ATOM 2432 C CA . LYS A 1 364 ? 15.523 51.146 25.477 1.00 15.63 341 LYS A CA 1
ATOM 2433 C C . LYS A 1 364 ? 14.568 51.661 26.554 1.00 15.66 341 LYS A C 1
ATOM 2434 O O . LYS A 1 364 ? 14.978 51.799 27.715 1.00 11.92 341 LYS A O 1
ATOM 2440 N N . GLU A 1 365 ? 13.311 51.957 26.209 1.00 12.86 342 GLU A N 1
ATOM 2441 C CA . GLU A 1 365 ? 12.381 52.468 27.221 1.00 14.77 342 GLU A CA 1
ATOM 2442 C C . GLU A 1 365 ? 12.012 51.386 28.233 1.00 16.03 342 GLU A C 1
ATOM 2443 O O . GLU A 1 365 ? 12.047 51.613 29.452 1.00 14.59 342 GLU A O 1
ATOM 2449 N N . ARG A 1 366 ? 11.635 50.203 27.744 1.00 14.60 343 ARG A N 1
ATOM 2450 C CA . ARG A 1 366 ? 11.295 49.110 28.651 1.00 15.77 343 ARG A CA 1
ATOM 2451 C C . ARG A 1 366 ? 12.486 48.721 29.520 1.00 13.19 343 ARG A C 1
ATOM 2452 O O . ARG A 1 366 ? 12.345 48.528 30.736 1.00 13.25 343 ARG A O 1
ATOM 2460 N N . ALA A 1 367 ? 13.674 48.619 28.922 1.00 10.90 344 ALA A N 1
ATOM 2461 C CA . ALA A 1 367 ? 14.871 48.392 29.722 1.00 14.19 344 ALA A CA 1
ATOM 2462 C C . ALA A 1 367 ? 15.039 49.479 30.778 1.00 15.77 344 ALA A C 1
ATOM 2463 O O . ALA A 1 367 ? 15.412 49.193 31.921 1.00 16.62 344 ALA A O 1
ATOM 2465 N N . SER A 1 368 ? 14.747 50.731 30.425 1.00 13.58 345 SER A N 1
ATOM 2466 C CA . SER A 1 368 ? 14.932 51.816 31.387 1.00 15.53 345 SER A CA 1
ATOM 2467 C C . SER A 1 368 ? 13.869 51.791 32.489 1.00 16.32 345 SER A C 1
ATOM 2468 O O . SER A 1 368 ? 14.168 52.144 33.634 1.00 19.29 345 SER A O 1
ATOM 2471 N N . GLN A 1 369 ? 12.634 51.391 32.165 1.00 14.89 346 GLN A N 1
ATOM 2472 C CA . GLN A 1 369 ? 11.605 51.211 33.189 1.00 17.36 346 GLN A CA 1
ATOM 2473 C C . GLN A 1 369 ? 12.022 50.156 34.204 1.00 18.54 346 GLN A C 1
ATOM 2474 O O . GLN A 1 369 ? 11.890 50.352 35.421 1.00 15.46 346 GLN A O 1
ATOM 2480 N N . VAL A 1 370 ? 12.502 49.011 33.711 1.00 17.49 347 VAL A N 1
ATOM 2481 C CA . VAL A 1 370 ? 12.966 47.939 34.590 1.00 19.96 347 VAL A CA 1
ATOM 2482 C C . VAL A 1 370 ? 14.112 48.431 35.466 1.00 22.59 347 VAL A C 1
ATOM 2483 O O . VAL A 1 370 ? 14.173 48.123 36.666 1.00 17.40 347 VAL A O 1
ATOM 2487 N N . GLN A 1 371 ? 15.017 49.232 34.888 1.00 15.82 348 GLN A N 1
ATOM 2488 C CA . GLN A 1 371 ? 16.119 49.807 35.656 1.00 19.65 348 GLN A CA 1
ATOM 2489 C C . GLN A 1 371 ? 15.608 50.651 36.824 1.00 22.33 348 GLN A C 1
ATOM 2490 O O . GLN A 1 371 ? 16.075 50.501 37.960 1.00 21.79 348 GLN A O 1
ATOM 2496 N N . SER A 1 372 ? 14.636 51.536 36.570 1.00 16.47 349 SER A N 1
ATOM 2497 C CA . SER A 1 372 ? 14.200 52.451 37.624 1.00 25.96 349 SER A CA 1
ATOM 2498 C C . SER A 1 372 ? 13.362 51.734 38.682 1.00 23.24 349 SER A C 1
ATOM 2499 O O . SER A 1 372 ? 13.515 51.999 39.882 1.00 22.21 349 SER A O 1
ATOM 2502 N N . VAL A 1 373 ? 12.488 50.810 38.272 1.00 18.05 350 VAL A N 1
ATOM 2503 C CA . VAL A 1 373 ? 11.761 50.017 39.261 1.00 21.24 350 VAL A CA 1
ATOM 2504 C C . VAL A 1 373 ? 12.738 49.206 40.109 1.00 23.76 350 VAL A C 1
ATOM 2505 O O . VAL A 1 373 ? 12.650 49.191 41.337 1.00 21.31 350 VAL A O 1
ATOM 2509 N N . SER A 1 374 ? 13.712 48.553 39.473 1.00 22.95 351 SER A N 1
ATOM 2510 C CA . SER A 1 374 ? 14.675 47.798 40.270 1.00 26.85 351 SER A CA 1
ATOM 2511 C C . SER A 1 374 ? 15.532 48.718 41.148 1.00 24.66 351 SER A C 1
ATOM 2512 O O . SER A 1 374 ? 15.971 48.304 42.226 1.00 21.69 351 SER A O 1
ATOM 2515 N N . ASN A 1 375 ? 15.741 49.975 40.732 1.00 28.05 352 ASN A N 1
ATOM 2516 C CA . ASN A 1 375 ? 16.389 50.957 41.600 1.00 23.67 352 ASN A CA 1
ATOM 2517 C C . ASN A 1 375 ? 15.581 51.196 42.866 1.00 22.02 352 ASN A C 1
ATOM 2518 O O . ASN A 1 375 ? 16.147 51.363 43.954 1.00 25.66 352 ASN A O 1
ATOM 2523 N N . ALA A 1 376 ? 14.259 51.269 42.732 1.00 18.41 353 ALA A N 1
ATOM 2524 C CA . ALA A 1 376 ? 13.407 51.478 43.890 1.00 23.83 353 ALA A CA 1
ATOM 2525 C C . ALA A 1 376 ? 13.404 50.261 44.802 1.00 25.67 353 ALA A C 1
ATOM 2526 O O . ALA A 1 376 ? 13.179 50.400 46.006 1.00 24.71 353 ALA A O 1
ATOM 2528 N N . ASN A 1 377 ? 13.655 49.066 44.252 1.00 23.89 354 ASN A N 1
ATOM 2529 C CA . ASN A 1 377 ? 13.666 47.823 45.028 1.00 24.66 354 ASN A CA 1
ATOM 2530 C C . ASN A 1 377 ? 12.326 47.589 45.733 1.00 19.75 354 ASN A C 1
ATOM 2531 O O . ASN A 1 377 ? 12.274 47.101 46.861 1.00 23.58 354 ASN A O 1
ATOM 2536 N N . THR A 1 378 ? 11.233 47.906 45.041 1.00 22.09 355 THR A N 1
ATOM 2537 C CA . THR A 1 378 ? 9.876 47.784 45.561 1.00 24.54 355 THR A CA 1
ATOM 2538 C C . THR A 1 378 ? 9.058 46.722 44.840 1.00 19.52 355 THR A C 1
ATOM 2539 O O . THR A 1 378 ? 7.847 46.641 45.066 1.00 21.52 355 THR A O 1
ATOM 2543 N N . TRP A 1 379 ? 9.673 45.936 43.951 1.00 21.02 356 TRP A N 1
ATOM 2544 C CA . TRP A 1 379 ? 8.913 45.083 43.041 1.00 18.67 356 TRP A CA 1
ATOM 2545 C C . TRP A 1 379 ? 8.097 44.031 43.794 1.00 15.25 356 TRP A C 1
ATOM 2546 O O . TRP A 1 379 ? 8.648 43.115 44.407 1.00 17.71 356 TRP A O 1
ATOM 2557 N N . LEU A 1 380 ? 6.778 44.179 43.743 1.00 18.39 357 LEU A N 1
ATOM 2558 C CA . LEU A 1 380 ? 5.803 43.338 44.427 1.00 17.36 357 LEU A CA 1
ATOM 2559 C C . LEU A 1 380 ? 5.946 43.392 45.947 1.00 18.41 357 LEU A C 1
ATOM 2560 O O . LEU A 1 380 ? 5.404 42.541 46.653 1.00 17.21 357 LEU A O 1
ATOM 2565 N N . TYR A 1 381 ? 6.642 44.395 46.482 1.00 17.68 358 TYR A N 1
ATOM 2566 C CA . TYR A 1 381 ? 6.680 44.545 47.935 1.00 21.78 358 TYR A CA 1
ATOM 2567 C C . TYR A 1 381 ? 5.307 44.926 48.478 1.00 23.35 358 TYR A C 1
ATOM 2568 O O . TYR A 1 381 ? 4.911 44.485 49.561 1.00 24.18 358 TYR A O 1
ATOM 2577 N N . SER A 1 382 ? 4.562 45.731 47.736 1.00 24.37 359 SER A N 1
ATOM 2578 C CA . SER A 1 382 ? 3.191 46.065 48.073 1.00 20.37 359 SER A CA 1
ATOM 2579 C C . SER A 1 382 ? 2.268 45.533 46.983 1.00 19.91 359 SER A C 1
ATOM 2580 O O . SER A 1 382 ? 2.716 45.049 45.940 1.00 29.32 359 SER A O 1
ATOM 2583 N N . GLN A 1 383 ? 0.963 45.629 47.236 1.00 19.45 360 GLN A N 1
ATOM 2584 C CA . GLN A 1 383 ? -0.053 45.120 46.327 1.00 22.41 360 GLN A CA 1
ATOM 2585 C C . GLN A 1 383 ? -0.168 46.002 45.092 1.00 25.27 360 GLN A C 1
ATOM 2586 O O . GLN A 1 383 ? -0.991 46.921 45.056 1.00 34.29 360 GLN A O 1
ATOM 2592 N N . GLU A 1 384 ? 0.640 45.732 44.075 1.00 25.21 361 GLU A N 1
ATOM 2593 C CA . GLU A 1 384 ? 0.685 46.566 42.886 1.00 22.16 361 GLU A CA 1
ATOM 2594 C C . GLU A 1 384 ? 0.267 45.757 41.663 1.00 22.76 361 GLU A C 1
ATOM 2595 O O . GLU A 1 384 ? 0.200 44.526 41.692 1.00 20.80 361 GLU A O 1
ATOM 2601 N N . ASP A 1 385 ? -0.022 46.487 40.583 1.00 19.88 362 ASP A N 1
ATOM 2602 C CA . ASP A 1 385 ? -0.457 45.905 39.324 1.00 19.65 362 ASP A CA 1
ATOM 2603 C C . ASP A 1 385 ? 0.778 45.573 38.495 1.00 21.78 362 ASP A C 1
ATOM 2604 O O . ASP A 1 385 ? 1.491 46.496 38.065 1.00 15.83 362 ASP A O 1
ATOM 2609 N N . PRO A 1 386 ? 1.081 44.298 38.255 1.00 19.16 363 PRO A N 1
ATOM 2610 C CA . PRO A 1 386 ? 2.276 43.932 37.483 1.00 17.34 363 PRO A CA 1
ATOM 2611 C C . PRO A 1 386 ? 2.053 43.808 35.984 1.00 17.20 363 PRO A C 1
ATOM 2612 O O . PRO A 1 386 ? 2.946 43.297 35.297 1.00 15.50 363 PRO A O 1
ATOM 2616 N N . ALA A 1 387 ? 0.891 44.243 35.479 1.00 12.79 364 ALA A N 1
ATOM 2617 C CA . ALA A 1 387 ? 0.549 44.048 34.071 1.00 20.16 364 ALA A CA 1
ATOM 2618 C C . ALA A 1 387 ? 1.602 44.631 33.134 1.00 16.04 364 ALA A C 1
ATOM 2619 O O . ALA A 1 387 ? 1.864 44.063 32.069 1.00 15.06 364 ALA A O 1
ATOM 2621 N N . TRP A 1 388 ? 2.204 45.773 33.489 1.00 10.57 365 TRP A N 1
ATOM 2622 C CA . TRP A 1 388 ? 3.122 46.396 32.534 1.00 15.15 365 TRP A CA 1
ATOM 2623 C C . TRP A 1 388 ? 4.320 45.487 32.253 1.00 15.42 365 TRP A C 1
ATOM 2624 O O . TRP A 1 388 ? 4.841 45.474 31.132 1.00 18.30 365 TRP A O 1
ATOM 2635 N N . VAL A 1 389 ? 4.738 44.684 33.233 1.00 16.92 366 VAL A N 1
ATOM 2636 C CA . VAL A 1 389 ? 5.745 43.660 32.967 1.00 16.09 366 VAL A CA 1
ATOM 2637 C C . VAL A 1 389 ? 5.118 42.448 32.280 1.00 12.82 366 VAL A C 1
ATOM 2638 O O . VAL A 1 389 ? 5.508 42.090 31.167 1.00 13.02 366 VAL A O 1
ATOM 2642 N N . TYR A 1 390 ? 4.136 41.797 32.928 1.00 13.35 367 TYR A N 1
ATOM 2643 C CA . TYR A 1 390 ? 3.733 40.449 32.520 1.00 14.29 367 TYR A CA 1
ATOM 2644 C C . TYR A 1 390 ? 2.805 40.437 31.317 1.00 18.82 367 TYR A C 1
ATOM 2645 O O . TYR A 1 390 ? 2.749 39.430 30.605 1.00 15.45 367 TYR A O 1
ATOM 2654 N N . GLY A 1 391 ? 2.041 41.499 31.100 1.00 11.69 368 GLY A N 1
ATOM 2655 C CA . GLY A 1 391 ? 1.160 41.545 29.953 1.00 15.54 368 GLY A CA 1
ATOM 2656 C C . GLY A 1 391 ? 1.767 42.153 28.711 1.00 14.58 368 GLY A C 1
ATOM 2657 O O . GLY A 1 391 ? 1.094 42.258 27.683 1.00 11.73 368 GLY A O 1
ATOM 2658 N N . TYR A 1 392 ? 3.033 42.556 28.783 1.00 15.35 369 TYR A N 1
ATOM 2659 C CA . TYR A 1 392 ? 3.706 43.169 27.647 1.00 15.61 369 TYR A CA 1
ATOM 2660 C C . TYR A 1 392 ? 3.632 42.267 26.422 1.00 16.53 369 TYR A C 1
ATOM 2661 O O . TYR A 1 392 ? 3.838 41.051 26.512 1.00 14.96 369 TYR A O 1
ATOM 2670 N N . ASP A 1 393 ? 3.355 42.874 25.270 1.00 14.63 370 ASP A N 1
ATOM 2671 C CA . ASP A 1 393 ? 3.167 42.146 24.014 1.00 13.65 370 ASP A CA 1
ATOM 2672 C C . ASP A 1 393 ? 4.344 42.468 23.098 1.00 15.07 370 ASP A C 1
ATOM 2673 O O . ASP A 1 393 ? 4.280 43.389 22.285 1.00 19.32 370 ASP A O 1
ATOM 2678 N N . LEU A 1 394 ? 5.426 41.688 23.229 1.00 16.28 371 LEU A N 1
ATOM 2679 C CA . LEU A 1 394 ? 6.630 41.957 22.442 1.00 18.57 371 LEU A CA 1
ATOM 2680 C C . LEU A 1 394 ? 6.359 41.884 20.945 1.00 17.06 371 LEU A C 1
ATOM 2681 O O . LEU A 1 394 ? 6.886 42.693 20.171 1.00 16.35 371 LEU A O 1
ATOM 2686 N N . TYR A 1 395 ? 5.570 40.904 20.510 1.00 16.25 372 TYR A N 1
ATOM 2687 C CA . TYR A 1 395 ? 5.382 40.699 19.080 1.00 15.70 372 TYR A CA 1
ATOM 2688 C C . TYR A 1 395 ? 4.370 41.659 18.460 1.00 21.34 372 TYR A C 1
ATOM 2689 O O . TYR A 1 395 ? 4.426 41.888 17.249 1.00 16.80 372 TYR A O 1
ATOM 2698 N N . GLY A 1 396 ? 3.484 42.258 19.263 1.00 21.12 373 GLY A N 1
ATOM 2699 C CA . GLY A 1 396 ? 2.560 43.271 18.783 1.00 20.21 373 GLY A CA 1
ATOM 2700 C C . GLY A 1 396 ? 3.126 44.681 18.699 1.00 24.57 373 GLY A C 1
ATOM 2701 O O . GLY A 1 396 ? 2.514 45.547 18.064 1.00 22.18 373 GLY A O 1
ATOM 2702 N N . GLN A 1 397 ? 4.276 44.938 19.320 1.00 17.66 374 GLN A N 1
ATOM 2703 C CA . GLN A 1 397 ? 4.884 46.257 19.223 1.00 20.55 374 GLN A CA 1
ATOM 2704 C C . GLN A 1 397 ? 5.222 46.597 17.778 1.00 22.52 374 GLN A C 1
ATOM 2705 O O . GLN A 1 397 ? 5.926 45.841 17.101 1.00 16.66 374 GLN A O 1
ATOM 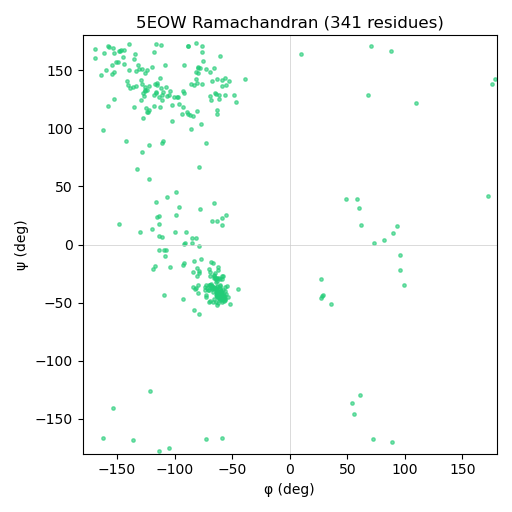2711 N N . GLN A 1 398 ? 4.718 47.737 17.306 1.00 16.50 375 GLN A N 1
ATOM 2712 C CA . GLN A 1 398 ? 5.124 48.244 15.999 1.00 22.03 375 GLN A CA 1
ATOM 2713 C C . GLN A 1 398 ? 6.582 48.685 16.055 1.00 23.34 375 GLN A C 1
ATOM 2714 O O . GLN A 1 398 ? 6.955 49.513 16.893 1.00 27.01 375 GLN A O 1
ATOM 2716 N N . LEU A 1 399 ? 7.409 48.133 15.177 1.00 17.46 376 LEU A N 1
ATOM 2717 C CA . LEU A 1 399 ? 8.836 48.474 15.170 1.00 23.21 376 LEU A CA 1
ATOM 2718 C C . LEU A 1 399 ? 9.094 49.945 14.809 1.00 29.59 376 LEU A C 1
ATOM 2719 O O . LEU A 1 399 ? 10.034 50.568 15.332 1.00 17.00 376 LEU A O 1
#

GO terms:
  GO:0004497 monooxygenase activity (F, IDA)
  GO:0043731 6-hydroxynicotinate 3-monooxygenase activity (F, EXP)
  GO:1901848 nicotinate catabolic process (P, IDA)

Nearest PDB structures (foldseek):
  5eow-assembly1_A  TM=1.002E+00  e=1.180E-77  Pseudomonas putida KT2440
  5tui-assembly2_B  TM=7.543E-01  e=4.705E-23  uncultured bacterium
  2y6r-assembly2_B  TM=7.663E-01  e=1.226E-21  Bacteroides thetaiotaomicron
  2y6r-assembly4_D  TM=7.642E-01  e=1.787E-21  Bacteroides thetaiotaomicron
  8twf-assembly1_C  TM=6.525E-01  e=2.217E-23  Legionella massiliensis

Sequence (343 aa):
QKIAIVGAGLGGAAAATLLQQAGFDVEVFEQAPAFTRLGAGIHIGPNVKIFRRGLEQKLELGSHPDFWFSRDGNTGDYLSRIPLGEFARREYGAAYITIHRGDLHALQIEAIQPGTVHFGKRLEKIDQVRLDFADGTHTVADIVIGADGIHSKIREELLGAEAPYSGWVAHRALIRQHADVFEPCVKWWSEDRHVYYTTGKRDEYYFVTGVPHVDSSQEERAAFEGYHPTVQKLIDATESITKWPLRNRNPLPLWSRGRLVLLGDACHPKPHAQGACAIEDAALTRCLQETGLSDHRTAFALYEANRKERASQVQSVSNANTWLYSQEDPAWVYGYDLYGQQL

CATH classification: 3.50.50.60

B-factor: mean 17.79, std 7.25, range [5.37, 82.88]

Foldseek 3Di:
DEEEEEALFLLRLLLLLLQVVLPHHYAYEYQAQDQDQDQAKAKDFQQLVSCVVPCQVVQVLAAFAQWEFEAAFQPRHTQATHGFHVCSCVVQVGTIGMARRRVVSVVSNVSHDPPRYHYNFAFDAWVKIKTAGPVGDIDIGQFYEFAHAQCTPVLCNVPNDDDDDFFKKKKKFKFQVCVVPAGAHYKHDDDAKIKHAHHNVSRIIMDIMIFGHAWDALVVVVRSVNGDPSVNVVSVRTDTMDMGTFDPDGDAFDAADDRYGYFFRSGGNGPLHCRSCSSLLSNLSVLCSVVPSVPVVRSSVVSCVLCVVVSVVVVVVSVVSCVSSHHDDCCVPRNDHSVPDDD

InterPro domains:
  IPR002938 FAD-binding domain [PF01494] (6-347)
  IPR036188 FAD/NAD(P)-binding domain superfamily [G3DSA:3.50.50.60] (5-382)
  IPR036188 FAD/NAD(P)-binding domain superfamily [SSF51905] (6-372)
  IPR050493 FAD-dependent Monooxygenases in Biosynthesis and Metabolism [PTHR13789] (6-354)

Secondary structure (DSSP, 8-state):
-EEEEE--SHHHHHHHHHHHHTT-EEEEE--SSS----S-EEEE-TT--TTT---HHHHH--B--SEEEEEETTT--EEEEEE-HHHHHHHHSS--EEEEHHHHHHHHHHTSPTTSEESS--EEE---EEEEETTS-EEEESEEEE---TT-HHHHHHH-S------EEEEEEEE---GGG--SBEEEE-SS---EESSTT---EEEE--EE--B--S----TTTT--HHHHHHHHT-S-EEEEEE-S--PPP--EETTEEE-HHHH-------S---HHHH--HHHHHHH-GGGHHHHHHHHHHHHHHHHHHHHHHHHHT-TTTSS---HHHHT--TTTS--

Organism: Pseudomonas putida (strain ATCC 47054 / DSM 6125 / CFBP 8728 / NCIMB 11950 / KT2440) (NCBI:txid160488)